Protein AF-A0A0F4TVQ2-F1 (afdb_monomer_lite)

Organism: Pseudomonas fluorescens (NCBI:txid294)

Foldseek 3Di:
DDDDDDDDDDDDDDDDPDPDDDPPLQVDDDDPVSLLVNLQVLLVVLLVLLVVLLVVLLVLLCVVCVVPPPPSVVVSVVSVVVVVVLVVVQQVVLCVQLVVPDCPDSVSSSSSSNSSSVSSNVNSVVSCPRSPRLPPFQDQDVVSSCLVLQADQVNQLNQADPFAWEWEWDDDPPDIDIDIDTHHPVRDDPPPHHHPVVCVVVQWDWDWPDDDDQKTWIWIARPPAQFIKIFIWGDDPHIHTRYIYTRRD

InterPro domains:
  IPR009739 Lysozyme inhibitor LprI-like, N-terminal [PF07007] (30-127)

Radius of gyration: 30.76 Å; chains: 1; bounding box: 128×59×67 Å

pLDDT: mean 86.62, std 14.84, range [38.31, 98.75]

Structure (mmCIF, N/CA/C/O backbone):
data_AF-A0A0F4TVQ2-F1
#
_entry.id   AF-A0A0F4TVQ2-F1
#
loop_
_atom_site.group_PDB
_atom_site.id
_atom_site.type_symbol
_atom_site.label_atom_id
_atom_site.label_alt_id
_atom_site.label_comp_id
_atom_site.label_asym_id
_atom_site.label_entity_id
_atom_site.label_seq_id
_atom_site.pdbx_PDB_ins_code
_atom_site.Cartn_x
_atom_site.Cartn_y
_atom_site.Cartn_z
_atom_site.occupancy
_atom_site.B_iso_or_equiv
_atom_site.auth_seq_id
_atom_site.auth_comp_id
_atom_site.auth_asym_id
_atom_site.auth_atom_id
_atom_site.pdbx_PDB_model_num
ATOM 1 N N . MET A 1 1 ? 88.543 -34.693 -17.658 1.00 40.53 1 MET A N 1
ATOM 2 C CA . MET A 1 1 ? 89.219 -33.392 -17.456 1.00 40.53 1 MET A CA 1
ATOM 3 C C . MET A 1 1 ? 88.362 -32.303 -18.089 1.00 40.53 1 MET A C 1
ATOM 5 O O . MET A 1 1 ? 87.955 -32.504 -19.225 1.00 40.53 1 MET A O 1
ATOM 9 N N . LYS A 1 2 ? 88.155 -31.193 -17.357 1.00 38.31 2 LYS A N 1
ATOM 10 C CA . LYS A 1 2 ? 87.362 -29.973 -17.656 1.00 38.31 2 LYS A CA 1
ATOM 11 C C . LYS A 1 2 ? 85.841 -30.082 -17.408 1.00 38.31 2 LYS A C 1
ATOM 13 O O . LYS A 1 2 ? 85.238 -30.988 -17.956 1.00 38.31 2 LYS A O 1
ATOM 18 N N . ILE A 1 3 ? 85.108 -29.193 -16.728 1.00 44.19 3 ILE A N 1
ATOM 19 C CA . ILE A 1 3 ? 85.238 -28.241 -15.589 1.00 44.19 3 ILE A CA 1
ATOM 20 C C . ILE A 1 3 ? 84.035 -27.273 -15.755 1.00 44.19 3 ILE A C 1
ATOM 22 O O . ILE A 1 3 ? 83.952 -26.693 -16.827 1.00 44.19 3 ILE A O 1
ATOM 26 N N . LEU A 1 4 ? 83.195 -27.111 -14.704 1.00 45.34 4 LEU A N 1
ATOM 27 C CA . LEU A 1 4 ? 82.370 -25.932 -14.278 1.00 45.34 4 LEU A CA 1
ATOM 28 C C . LEU A 1 4 ? 81.403 -25.266 -15.311 1.00 45.34 4 LEU A C 1
ATOM 30 O O . LEU A 1 4 ? 81.670 -25.265 -16.494 1.00 45.34 4 LEU A O 1
ATOM 34 N N . SER A 1 5 ? 80.300 -24.556 -15.021 1.00 45.19 5 SER A N 1
ATOM 35 C CA . SER A 1 5 ? 79.463 -24.212 -13.855 1.00 45.19 5 SER A CA 1
ATOM 36 C C . SER A 1 5 ? 78.358 -23.230 -14.344 1.00 45.19 5 SER A C 1
ATOM 38 O O . SER A 1 5 ? 78.700 -22.282 -15.036 1.00 45.19 5 SER A O 1
ATOM 40 N N . ARG A 1 6 ? 77.096 -23.425 -13.901 1.00 51.88 6 ARG A N 1
ATOM 41 C CA . ARG A 1 6 ? 76.005 -22.454 -13.564 1.00 51.88 6 ARG A CA 1
ATOM 42 C C . ARG A 1 6 ? 75.559 -21.345 -14.544 1.00 51.88 6 ARG A C 1
ATOM 44 O O . ARG A 1 6 ? 76.364 -20.510 -14.908 1.00 51.88 6 ARG A O 1
ATOM 51 N N . PHE A 1 7 ? 74.236 -21.203 -14.734 1.00 52.31 7 PHE A N 1
ATOM 52 C CA . PHE A 1 7 ? 73.457 -19.989 -14.386 1.00 52.31 7 PHE A CA 1
ATOM 53 C C . PHE A 1 7 ? 71.938 -20.283 -14.380 1.00 52.31 7 PHE A C 1
ATOM 55 O O . PHE A 1 7 ? 71.409 -20.910 -15.292 1.00 52.31 7 PHE A O 1
ATOM 62 N N . SER A 1 8 ? 71.261 -19.855 -13.311 1.00 51.47 8 SER A N 1
ATOM 63 C CA . SER A 1 8 ? 69.809 -19.910 -13.082 1.00 51.47 8 SER A CA 1
ATOM 64 C C . SER A 1 8 ? 69.048 -18.848 -13.889 1.00 51.47 8 SER A C 1
ATOM 66 O O . SER A 1 8 ? 69.572 -17.747 -14.009 1.00 51.47 8 SER A O 1
ATOM 68 N N . LEU A 1 9 ? 67.790 -19.107 -14.286 1.00 49.00 9 LEU A N 1
ATOM 69 C CA . LEU A 1 9 ? 66.626 -18.248 -13.965 1.00 49.00 9 LEU A CA 1
ATOM 70 C C . LEU A 1 9 ? 65.283 -18.888 -14.398 1.00 49.00 9 LEU A C 1
ATOM 72 O O . LEU A 1 9 ? 65.119 -19.298 -15.543 1.00 49.00 9 LEU A O 1
ATOM 76 N N . LEU A 1 10 ? 64.326 -18.935 -13.462 1.00 56.09 10 LEU A N 1
ATOM 77 C CA . LEU A 1 10 ? 62.891 -19.183 -13.669 1.00 56.09 10 LEU A CA 1
ATOM 78 C C . LEU A 1 10 ? 62.238 -18.019 -14.442 1.00 56.09 10 LEU A C 1
ATOM 80 O O . LEU A 1 10 ? 62.518 -16.866 -14.119 1.00 56.09 10 LEU A O 1
ATOM 84 N N . LEU A 1 11 ? 61.244 -18.303 -15.296 1.00 51.88 11 LEU A N 1
ATOM 85 C CA . LEU A 1 11 ? 60.113 -17.386 -15.498 1.00 51.88 11 LEU A CA 1
ATOM 86 C C . LEU A 1 11 ? 58.817 -18.154 -15.819 1.00 51.88 11 LEU A C 1
ATOM 88 O O . LEU A 1 11 ? 58.586 -18.611 -16.935 1.00 51.88 11 LEU A O 1
ATOM 92 N N . LEU A 1 12 ? 57.983 -18.296 -14.789 1.00 56.16 12 LEU A N 1
ATOM 93 C CA . LEU A 1 12 ? 56.589 -18.724 -14.848 1.00 56.16 12 LEU A CA 1
ATOM 94 C C . LEU A 1 12 ? 55.753 -17.506 -15.281 1.00 56.16 12 LEU A C 1
ATOM 96 O O . LEU A 1 12 ? 55.539 -16.591 -14.490 1.00 56.16 12 LEU A O 1
ATOM 100 N N . GLY A 1 13 ? 55.334 -17.462 -16.546 1.00 52.56 13 GLY A N 1
ATOM 101 C CA . GLY A 1 13 ? 54.456 -16.414 -17.071 1.00 52.56 13 GLY A CA 1
ATOM 102 C C . GLY A 1 13 ? 53.007 -16.653 -16.651 1.00 52.56 13 GLY A C 1
ATOM 103 O O . GLY A 1 13 ? 52.296 -17.429 -17.283 1.00 52.56 13 GLY A O 1
ATOM 104 N N . LEU A 1 14 ? 52.589 -16.004 -15.564 1.00 54.09 14 LEU A N 1
ATOM 105 C CA . LEU A 1 14 ? 51.218 -15.993 -15.062 1.00 54.09 14 LEU A CA 1
ATOM 106 C C . LEU A 1 14 ? 50.365 -15.059 -15.939 1.00 54.09 14 LEU A C 1
ATOM 108 O O . LEU A 1 14 ? 50.579 -13.848 -15.960 1.00 54.09 14 LEU A O 1
ATOM 112 N N . ILE A 1 15 ? 49.408 -15.624 -16.672 1.00 55.69 15 ILE A N 1
ATOM 113 C CA . ILE A 1 15 ? 48.394 -14.869 -17.415 1.00 55.69 15 ILE A CA 1
ATOM 114 C C . ILE A 1 15 ? 47.401 -14.308 -16.391 1.00 55.69 15 ILE A C 1
ATOM 116 O O . ILE A 1 15 ? 46.599 -15.053 -15.835 1.00 55.69 15 ILE A O 1
ATOM 120 N N . MET A 1 16 ? 47.457 -13.001 -16.139 1.00 48.72 16 MET A N 1
ATOM 121 C CA . MET A 1 16 ? 46.402 -12.267 -15.439 1.00 48.72 16 MET A CA 1
ATOM 122 C C . MET A 1 16 ? 45.561 -11.523 -16.480 1.00 48.72 16 MET A C 1
ATOM 124 O O . MET A 1 16 ? 45.930 -10.438 -16.922 1.00 48.72 16 MET A O 1
ATOM 128 N N . LEU A 1 17 ? 44.432 -12.114 -16.882 1.00 51.78 17 LEU A N 1
ATOM 129 C CA . LEU A 1 17 ? 43.319 -11.347 -17.440 1.00 51.78 17 LEU A CA 1
ATOM 130 C C . LEU A 1 17 ? 42.528 -10.778 -16.260 1.00 51.78 17 LEU A C 1
ATOM 132 O O . LEU A 1 17 ? 41.695 -11.466 -15.674 1.00 51.78 17 LEU A O 1
ATOM 136 N N . SER A 1 18 ? 42.799 -9.525 -15.916 1.00 50.22 18 SER A N 1
ATOM 137 C CA . SER A 1 18 ? 41.970 -8.756 -14.990 1.00 50.22 18 SER A CA 1
ATOM 138 C C . SER A 1 18 ? 41.157 -7.747 -15.792 1.00 50.22 18 SER A C 1
ATOM 140 O O . SER A 1 18 ? 41.625 -6.643 -16.050 1.00 50.22 18 SER A O 1
ATOM 142 N N . SER A 1 19 ? 39.943 -8.116 -16.194 1.00 45.34 19 SER A N 1
ATOM 143 C CA . SER A 1 19 ? 38.910 -7.152 -16.587 1.00 45.34 19 SER A CA 1
ATOM 144 C C . SER A 1 19 ? 37.932 -7.010 -15.425 1.00 45.34 19 SER A C 1
ATOM 146 O O . SER A 1 19 ? 36.917 -7.700 -15.354 1.00 45.34 19 SER A O 1
ATOM 148 N N . ALA A 1 20 ? 38.291 -6.148 -14.480 1.00 53.69 20 ALA A N 1
ATOM 149 C CA . ALA A 1 20 ? 37.348 -5.546 -13.551 1.00 53.69 20 ALA A CA 1
ATOM 150 C C . ALA A 1 20 ? 37.107 -4.098 -14.009 1.00 53.69 20 ALA A C 1
ATOM 152 O O . ALA A 1 20 ? 37.973 -3.539 -14.673 1.00 53.69 20 ALA A O 1
ATOM 153 N N . PHE A 1 21 ? 35.964 -3.530 -13.617 1.00 45.12 21 PHE A N 1
ATOM 154 C CA . PHE A 1 21 ? 35.445 -2.175 -13.889 1.00 45.12 21 PHE A CA 1
ATOM 155 C C . PHE A 1 21 ? 34.522 -2.064 -15.117 1.00 45.12 21 PHE A C 1
ATOM 157 O O . PHE A 1 21 ? 34.965 -1.843 -16.235 1.00 45.12 21 PHE A O 1
ATOM 164 N N . ALA A 1 22 ? 33.211 -2.185 -14.876 1.00 49.81 22 ALA A N 1
ATOM 165 C CA . ALA A 1 22 ? 32.149 -1.800 -15.816 1.00 49.81 22 ALA A CA 1
ATOM 166 C C . ALA A 1 22 ? 30.983 -1.054 -15.122 1.00 49.81 22 ALA A C 1
ATOM 168 O O . ALA A 1 22 ? 29.887 -0.982 -15.663 1.00 49.81 22 ALA A O 1
ATOM 169 N N . GLU A 1 23 ? 31.177 -0.527 -13.904 1.00 47.09 23 GLU A N 1
ATOM 170 C CA . GLU A 1 23 ? 30.101 0.146 -13.146 1.00 47.09 23 GLU A CA 1
ATOM 171 C C . GLU A 1 23 ? 30.256 1.680 -13.077 1.00 47.09 23 GLU A C 1
ATOM 173 O O . GLU A 1 23 ? 29.287 2.375 -12.779 1.00 47.09 23 GLU A O 1
ATOM 178 N N . ASP A 1 24 ? 31.431 2.236 -13.404 1.00 57.41 24 ASP A N 1
ATOM 179 C CA . ASP A 1 24 ? 31.697 3.686 -13.293 1.00 57.41 24 ASP A CA 1
ATOM 180 C C . ASP A 1 24 ? 31.459 4.479 -14.600 1.00 57.41 24 ASP A C 1
ATOM 182 O O . ASP A 1 24 ? 31.260 5.692 -14.559 1.00 57.41 24 ASP A O 1
ATOM 186 N N . ASP A 1 25 ? 31.374 3.804 -15.752 1.00 66.00 25 ASP A N 1
ATOM 187 C CA . ASP A 1 25 ? 31.326 4.429 -17.091 1.00 66.00 25 ASP A CA 1
ATOM 188 C C . ASP A 1 25 ? 29.987 5.104 -17.455 1.00 66.00 25 ASP A C 1
ATOM 190 O O . ASP A 1 25 ? 29.903 5.806 -18.460 1.00 66.00 25 ASP A O 1
ATOM 194 N N . CYS A 1 26 ? 28.932 4.923 -16.653 1.00 81.19 26 CYS A N 1
ATOM 195 C CA . CYS A 1 26 ? 27.605 5.503 -16.910 1.00 81.19 26 CYS A CA 1
ATOM 196 C C . CYS A 1 26 ? 27.282 6.751 -16.080 1.00 81.19 26 CYS A C 1
ATOM 198 O O . CYS A 1 26 ? 26.171 7.276 -16.174 1.00 81.19 26 CYS A O 1
ATOM 200 N N . LYS A 1 27 ? 28.224 7.230 -15.256 1.00 77.94 27 LYS A N 1
ATOM 201 C CA . LYS A 1 27 ? 28.069 8.488 -14.505 1.00 77.94 27 LYS A CA 1
ATOM 202 C C . LYS A 1 27 ? 28.350 9.718 -15.365 1.00 77.94 27 LYS A C 1
ATOM 204 O O . LYS A 1 27 ? 27.707 10.745 -15.172 1.00 77.94 27 LYS A O 1
ATOM 209 N N . GLU A 1 28 ? 29.262 9.595 -16.327 1.00 76.81 28 GLU A N 1
ATOM 210 C CA . GLU A 1 28 ? 29.569 10.629 -17.315 1.00 76.81 28 GLU A CA 1
ATOM 211 C C . GLU A 1 28 ? 29.478 10.047 -18.729 1.00 76.81 28 GLU A C 1
ATOM 213 O O . GLU A 1 28 ? 30.307 9.240 -19.144 1.00 76.81 28 GLU A O 1
ATOM 218 N N . ILE A 1 29 ? 28.463 10.467 -19.487 1.00 75.00 29 ILE A N 1
ATOM 219 C CA . ILE A 1 29 ? 28.294 10.061 -20.886 1.00 75.00 29 ILE A CA 1
ATOM 220 C C . ILE A 1 29 ? 29.093 11.023 -21.767 1.00 75.00 29 ILE A C 1
ATOM 222 O O . ILE A 1 29 ? 28.759 12.202 -21.874 1.00 75.00 29 ILE A O 1
ATOM 226 N N . THR A 1 30 ? 30.134 10.516 -22.425 1.00 75.75 30 THR A N 1
ATOM 227 C CA . THR A 1 30 ? 31.043 11.299 -23.285 1.00 75.75 30 THR A CA 1
ATOM 228 C C . THR A 1 30 ? 31.029 10.853 -24.751 1.00 75.75 30 THR A C 1
ATOM 230 O O . THR A 1 30 ? 31.631 11.503 -25.603 1.00 75.75 30 THR A O 1
ATOM 233 N N . SER A 1 31 ? 30.310 9.775 -25.081 1.00 76.62 31 SER A N 1
ATOM 234 C CA . SER A 1 31 ? 30.171 9.252 -26.447 1.00 76.62 31 SER A CA 1
ATOM 235 C C . SER A 1 31 ? 28.785 8.654 -26.697 1.00 76.62 31 SER A C 1
ATOM 237 O O . SER A 1 31 ? 28.110 8.205 -25.771 1.00 76.62 31 SER A O 1
ATOM 239 N N . SER A 1 32 ? 28.365 8.596 -27.963 1.00 74.25 32 SER A N 1
ATOM 240 C CA . SER A 1 32 ? 27.091 7.974 -28.354 1.00 74.25 32 SER A CA 1
ATOM 241 C C . SER A 1 32 ? 27.046 6.472 -28.056 1.00 74.25 32 SER A C 1
ATOM 243 O O . SER A 1 32 ? 26.005 5.966 -27.660 1.00 74.25 32 SER A O 1
ATOM 245 N N . THR A 1 33 ? 28.173 5.762 -28.154 1.00 74.19 33 THR A N 1
ATOM 246 C CA . THR A 1 33 ? 28.261 4.328 -27.825 1.00 74.19 33 THR A CA 1
ATOM 247 C C . THR A 1 33 ? 28.018 4.036 -26.343 1.00 74.19 33 THR A C 1
ATOM 249 O O . THR A 1 33 ? 27.510 2.970 -26.004 1.00 74.19 33 THR A O 1
ATOM 252 N N . GLN A 1 34 ? 28.343 4.980 -25.452 1.00 82.31 34 GLN A N 1
ATOM 253 C CA . GLN A 1 34 ? 28.026 4.855 -24.026 1.00 82.31 34 GLN A CA 1
ATOM 254 C C . GLN A 1 34 ? 26.521 4.983 -23.760 1.00 82.31 34 GLN A C 1
ATOM 256 O O . GLN A 1 34 ? 26.029 4.352 -22.832 1.00 82.31 34 GLN A O 1
ATOM 261 N N . VAL A 1 35 ? 25.774 5.738 -24.575 1.00 86.25 35 VAL A N 1
ATOM 262 C CA . VAL A 1 35 ? 24.321 5.915 -24.393 1.00 86.25 35 VAL A CA 1
ATOM 263 C C . VAL A 1 35 ? 23.597 4.574 -24.471 1.00 86.25 35 VAL A C 1
ATOM 265 O O . VAL A 1 35 ? 22.847 4.231 -23.557 1.00 86.25 35 VAL A O 1
ATOM 268 N N . ASP A 1 36 ? 23.861 3.799 -25.524 1.00 85.62 36 ASP A N 1
ATOM 269 C CA . ASP A 1 36 ? 23.181 2.522 -25.754 1.00 85.62 36 ASP A CA 1
ATOM 270 C C . ASP A 1 36 ? 23.526 1.504 -24.657 1.00 85.62 36 ASP A C 1
ATOM 272 O O . ASP A 1 36 ? 22.645 0.843 -24.098 1.00 85.62 36 ASP A O 1
ATOM 276 N N . HIS A 1 37 ? 24.807 1.440 -24.283 1.00 89.12 37 HIS A N 1
ATOM 277 C CA . HIS A 1 37 ? 25.283 0.571 -23.211 1.00 89.12 37 HIS A CA 1
ATOM 278 C C . HIS A 1 37 ? 24.658 0.926 -21.854 1.00 89.12 37 HIS A C 1
ATOM 280 O O . HIS A 1 37 ? 24.167 0.052 -21.135 1.00 89.12 37 HIS A O 1
ATOM 286 N N . CYS A 1 38 ? 24.627 2.212 -21.505 1.00 92.62 38 CYS A N 1
ATOM 287 C CA . CYS A 1 38 ? 24.068 2.664 -20.237 1.00 92.62 38 CYS A CA 1
ATOM 288 C C . CYS A 1 38 ? 22.548 2.490 -20.176 1.00 92.62 38 CYS A C 1
ATOM 290 O O . CYS A 1 38 ? 22.029 2.147 -19.113 1.00 92.62 38 CYS A O 1
ATOM 292 N N . ALA A 1 39 ? 21.838 2.646 -21.298 1.00 94.56 39 ALA A N 1
ATOM 293 C CA . ALA A 1 39 ? 20.414 2.334 -21.378 1.00 94.56 39 ALA A CA 1
ATOM 294 C C . ALA A 1 39 ? 20.152 0.840 -21.117 1.00 94.56 39 ALA A C 1
ATOM 296 O O . ALA A 1 39 ? 19.253 0.495 -20.349 1.00 94.56 39 ALA A O 1
ATOM 297 N N . GLU A 1 40 ? 20.967 -0.057 -21.683 1.00 94.81 40 GLU A N 1
ATOM 298 C CA . GLU A 1 40 ? 20.865 -1.500 -21.429 1.00 94.81 40 GLU A CA 1
ATOM 299 C C . GLU A 1 40 ? 21.123 -1.847 -19.951 1.00 94.81 40 GLU A C 1
ATOM 301 O O . GLU A 1 40 ? 20.369 -2.616 -19.344 1.00 94.81 40 GLU A O 1
ATOM 306 N N . LEU A 1 41 ? 22.161 -1.266 -19.339 1.00 95.31 41 LEU A N 1
ATOM 307 C CA . LEU A 1 41 ? 22.459 -1.468 -17.918 1.00 95.31 41 LEU A CA 1
ATOM 308 C C . LEU A 1 41 ? 21.341 -0.938 -17.013 1.00 95.31 41 LEU A C 1
ATOM 310 O O . LEU A 1 41 ? 20.931 -1.627 -16.073 1.00 95.31 41 LEU A O 1
ATOM 314 N N . ALA A 1 42 ? 20.819 0.257 -17.300 1.00 95.38 42 ALA A N 1
ATOM 315 C CA . ALA A 1 42 ? 19.707 0.848 -16.562 1.00 95.38 42 ALA A CA 1
ATOM 316 C C . ALA A 1 42 ? 18.448 -0.024 -16.652 1.00 95.38 42 ALA A C 1
ATOM 318 O O . ALA A 1 42 ? 17.818 -0.296 -15.626 1.00 95.38 42 ALA A O 1
ATOM 319 N N . MET A 1 43 ? 18.146 -0.542 -17.845 1.00 97.69 43 MET A N 1
ATOM 320 C CA . MET A 1 43 ? 17.038 -1.464 -18.075 1.00 97.69 43 MET A CA 1
ATOM 321 C C . MET A 1 43 ? 17.196 -2.742 -17.246 1.00 97.69 43 MET A C 1
ATOM 323 O O . MET A 1 43 ? 16.282 -3.104 -16.504 1.00 97.69 43 MET A O 1
ATOM 327 N N . LYS A 1 44 ? 18.364 -3.399 -17.301 1.00 97.88 44 LYS A N 1
ATOM 328 C CA . LYS A 1 44 ? 18.644 -4.616 -16.513 1.00 97.88 44 LYS A CA 1
ATOM 329 C C . LYS A 1 44 ? 18.519 -4.364 -15.011 1.00 97.88 44 LYS A C 1
ATOM 331 O O . LYS A 1 44 ? 17.944 -5.180 -14.290 1.00 97.88 44 LYS A O 1
ATOM 336 N N . LYS A 1 45 ? 19.036 -3.230 -14.531 1.00 97.06 45 LYS A N 1
ATOM 337 C CA . LYS A 1 45 ? 18.941 -2.832 -13.122 1.00 97.06 45 LYS A CA 1
ATOM 338 C C . LYS A 1 45 ? 17.487 -2.624 -12.696 1.00 97.06 45 LYS A C 1
ATOM 340 O O . LYS A 1 45 ? 17.086 -3.139 -11.654 1.00 97.06 45 LYS A O 1
ATOM 345 N N . ALA A 1 46 ? 16.704 -1.901 -13.494 1.00 96.81 46 ALA A N 1
ATOM 346 C CA . ALA A 1 46 ? 15.298 -1.639 -13.207 1.00 96.81 46 ALA A CA 1
ATOM 347 C C . ALA A 1 46 ? 14.447 -2.920 -13.239 1.00 96.81 46 ALA A C 1
ATOM 349 O O . ALA A 1 46 ? 13.598 -3.100 -12.369 1.00 96.81 46 ALA A O 1
ATOM 350 N N . ASP A 1 47 ? 14.697 -3.831 -14.182 1.00 97.50 47 ASP A N 1
ATOM 351 C CA . ASP A 1 47 ? 13.986 -5.114 -14.273 1.00 97.50 47 ASP A CA 1
ATOM 352 C C . ASP A 1 47 ? 14.328 -6.038 -13.086 1.00 97.50 47 ASP A C 1
ATOM 354 O O . ASP A 1 47 ? 13.442 -6.625 -12.463 1.00 97.50 47 ASP A O 1
ATOM 358 N N . SER A 1 48 ? 15.601 -6.076 -12.675 1.00 98.00 48 SER A N 1
ATOM 359 C CA . SER A 1 48 ? 16.034 -6.782 -11.460 1.00 98.00 48 SER A CA 1
ATOM 360 C C . SER A 1 48 ? 15.379 -6.216 -10.191 1.00 98.00 48 SER A C 1
ATOM 362 O O . SER A 1 48 ? 14.885 -6.964 -9.337 1.00 98.00 48 SER A O 1
ATOM 364 N N . GLN A 1 49 ? 15.307 -4.885 -10.078 1.00 96.38 49 GLN A N 1
ATOM 365 C CA . GLN A 1 49 ? 14.628 -4.219 -8.968 1.00 96.38 49 GLN A CA 1
ATOM 366 C C . GLN A 1 49 ? 13.127 -4.537 -8.954 1.00 96.38 49 GLN A C 1
ATOM 368 O O . GLN A 1 49 ? 12.584 -4.865 -7.898 1.00 96.38 49 GLN A O 1
ATOM 373 N N . LEU A 1 50 ? 12.472 -4.515 -10.115 1.00 98.19 50 LEU A N 1
ATOM 374 C CA . LEU A 1 50 ? 11.072 -4.900 -10.254 1.00 98.19 50 LEU A CA 1
ATOM 375 C C . LEU A 1 50 ? 10.832 -6.343 -9.798 1.00 98.19 50 LEU A C 1
ATOM 377 O O . LEU A 1 50 ? 9.895 -6.599 -9.038 1.00 98.19 50 LEU A O 1
ATOM 381 N N . ASN A 1 51 ? 11.677 -7.284 -10.225 1.00 98.06 51 ASN A N 1
ATOM 382 C CA . ASN A 1 51 ? 11.558 -8.681 -9.815 1.00 98.06 51 ASN A CA 1
ATOM 383 C C . ASN A 1 51 ? 11.744 -8.840 -8.297 1.00 98.06 51 ASN A C 1
ATOM 385 O O . ASN A 1 51 ? 11.005 -9.582 -7.649 1.00 98.06 51 ASN A O 1
ATOM 389 N N . THR A 1 52 ? 12.677 -8.084 -7.714 1.00 97.62 52 THR A N 1
ATOM 390 C CA . THR A 1 52 ? 12.876 -8.031 -6.260 1.00 97.62 52 THR A CA 1
ATOM 391 C C . THR A 1 52 ? 11.606 -7.556 -5.548 1.00 97.62 52 THR A C 1
ATOM 393 O O . THR A 1 52 ? 11.106 -8.262 -4.672 1.00 97.62 52 THR A O 1
ATOM 396 N N . ARG A 1 53 ? 11.012 -6.428 -5.970 1.00 94.94 53 ARG A N 1
ATOM 397 C CA . ARG A 1 53 ? 9.762 -5.905 -5.381 1.00 94.94 53 ARG A CA 1
ATOM 398 C C . ARG A 1 53 ? 8.581 -6.854 -5.534 1.00 94.94 53 ARG A C 1
ATOM 400 O O . ARG A 1 53 ? 7.769 -6.989 -4.620 1.00 94.94 53 ARG A O 1
ATOM 407 N N . TYR A 1 54 ? 8.491 -7.548 -6.666 1.00 98.19 54 TYR A N 1
ATOM 408 C CA . TYR A 1 54 ? 7.486 -8.585 -6.873 1.00 98.19 54 TYR A CA 1
ATOM 409 C C . TYR A 1 54 ? 7.636 -9.728 -5.862 1.00 98.19 54 TYR A C 1
ATOM 411 O O . TYR A 1 54 ? 6.656 -10.105 -5.220 1.00 98.19 54 TYR A O 1
ATOM 419 N N . HIS A 1 55 ? 8.845 -10.256 -5.667 1.00 97.38 55 HIS A N 1
ATOM 420 C CA . HIS A 1 55 ? 9.074 -11.310 -4.678 1.00 97.38 55 HIS A CA 1
ATOM 421 C C . HIS A 1 55 ? 8.798 -10.841 -3.246 1.00 97.38 55 HIS A C 1
ATOM 423 O O . HIS A 1 55 ? 8.165 -11.574 -2.484 1.00 97.38 55 HIS A O 1
ATOM 429 N N . GLU A 1 56 ? 9.196 -9.616 -2.899 1.00 93.50 56 GLU A N 1
ATOM 430 C CA . GLU A 1 56 ? 8.877 -9.010 -1.604 1.00 93.50 56 GLU A CA 1
ATOM 431 C C . GLU A 1 56 ? 7.362 -8.917 -1.387 1.00 93.50 56 GLU A C 1
ATOM 433 O O . GLU A 1 56 ? 6.876 -9.325 -0.334 1.00 93.50 56 GLU A O 1
ATOM 438 N N . LEU A 1 57 ? 6.594 -8.457 -2.381 1.00 93.94 57 LEU A N 1
ATOM 439 C CA . LEU A 1 57 ? 5.131 -8.438 -2.316 1.00 93.94 57 LEU A CA 1
ATOM 440 C C . LEU A 1 57 ? 4.551 -9.837 -2.077 1.00 93.94 57 LEU A C 1
ATOM 442 O O . LEU A 1 57 ? 3.711 -10.012 -1.196 1.00 93.94 57 LEU A O 1
ATOM 446 N N . MET A 1 58 ? 5.005 -10.844 -2.823 1.00 95.69 58 MET A N 1
ATOM 447 C CA . MET A 1 58 ? 4.511 -12.215 -2.659 1.00 95.69 58 MET A CA 1
ATOM 448 C C . MET A 1 58 ? 4.799 -12.758 -1.249 1.00 95.69 58 MET A C 1
ATOM 450 O O . MET A 1 58 ? 3.917 -13.361 -0.638 1.00 95.69 58 MET A O 1
ATOM 454 N N . ALA A 1 59 ? 5.981 -12.475 -0.694 1.00 93.00 59 ALA A N 1
ATOM 455 C CA . ALA A 1 59 ? 6.332 -12.841 0.679 1.00 93.00 59 ALA A CA 1
ATOM 456 C C . ALA A 1 59 ? 5.501 -12.076 1.731 1.00 93.00 59 ALA A C 1
ATOM 458 O O . ALA A 1 59 ? 5.096 -12.650 2.749 1.00 93.00 59 ALA A O 1
ATOM 459 N N . ARG A 1 60 ? 5.199 -10.789 1.489 1.00 89.00 60 ARG A N 1
ATOM 460 C CA . ARG A 1 60 ? 4.301 -9.998 2.350 1.00 89.00 60 ARG A CA 1
ATOM 461 C C . ARG A 1 60 ? 2.899 -10.594 2.383 1.00 89.00 60 ARG A C 1
ATOM 463 O O . ARG A 1 60 ? 2.348 -10.738 3.470 1.00 89.00 60 ARG A O 1
ATOM 470 N N . LEU A 1 61 ? 2.352 -10.987 1.231 1.00 85.31 61 LEU A N 1
ATOM 471 C CA . LEU A 1 61 ? 1.046 -11.648 1.149 1.00 85.31 61 LEU A CA 1
ATOM 472 C C . LEU A 1 61 ? 1.028 -12.959 1.943 1.00 85.31 61 LEU A C 1
ATOM 474 O O . LEU A 1 61 ? 0.119 -13.179 2.741 1.00 85.31 61 LEU A O 1
ATOM 478 N N . GLU A 1 62 ? 2.047 -13.804 1.785 1.00 85.00 62 GLU A N 1
ATOM 479 C CA . GLU A 1 62 ? 2.156 -15.051 2.550 1.00 85.00 62 GLU A CA 1
ATOM 480 C C . GLU A 1 62 ? 2.181 -14.787 4.063 1.00 85.00 62 GLU A C 1
ATOM 482 O O . GLU A 1 62 ? 1.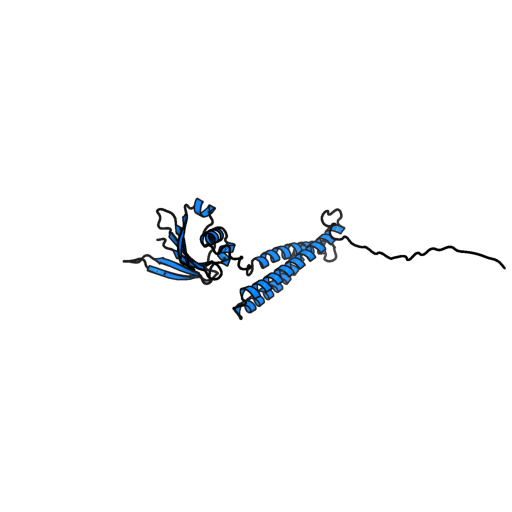461 -15.425 4.832 1.00 85.00 62 GLU A O 1
ATOM 487 N N . THR A 1 63 ? 2.970 -13.802 4.492 1.00 82.19 63 THR A N 1
ATOM 488 C CA . THR A 1 63 ? 3.123 -13.461 5.910 1.00 82.19 63 THR A CA 1
ATOM 489 C C . THR A 1 63 ? 1.842 -12.864 6.496 1.00 82.19 63 THR A C 1
ATOM 491 O O . THR A 1 63 ? 1.390 -13.286 7.562 1.00 82.19 63 THR A O 1
ATOM 494 N N . GLN A 1 64 ? 1.238 -11.893 5.806 1.00 75.75 64 GLN A N 1
ATOM 495 C CA . GLN A 1 64 ? 0.076 -11.141 6.283 1.00 75.75 64 GLN A CA 1
ATOM 496 C C . GLN A 1 64 ? -1.185 -12.006 6.355 1.00 75.75 64 GLN A C 1
ATOM 498 O O . GLN A 1 64 ? -1.966 -11.880 7.297 1.00 75.75 64 GLN A O 1
ATOM 503 N N . TYR A 1 65 ? -1.358 -12.918 5.399 1.00 75.38 65 TYR A N 1
ATOM 504 C CA . TYR A 1 65 ? -2.533 -13.783 5.307 1.00 75.38 65 TYR A CA 1
ATOM 505 C C . TYR A 1 65 ? -2.265 -15.213 5.794 1.00 75.38 65 TYR A C 1
ATOM 507 O O . TYR A 1 65 ? -3.094 -16.089 5.587 1.00 75.38 65 TYR A O 1
ATOM 515 N N . LYS A 1 66 ? -1.161 -15.467 6.515 1.00 76.81 66 LYS A N 1
ATOM 516 C CA . LYS A 1 66 ? -0.768 -16.805 7.007 1.00 76.81 66 LYS A CA 1
ATOM 517 C C . LYS A 1 66 ? -1.874 -17.568 7.755 1.00 76.81 66 LYS A C 1
ATOM 519 O O . LYS A 1 66 ? -1.876 -18.795 7.770 1.00 76.81 66 LYS A O 1
ATOM 524 N N . ARG A 1 67 ? -2.784 -16.853 8.427 1.00 59.62 67 ARG A N 1
ATOM 525 C CA . ARG A 1 67 ? -3.901 -17.442 9.192 1.00 59.62 67 ARG A CA 1
ATOM 526 C C . ARG A 1 67 ? -5.144 -17.718 8.343 1.00 59.62 67 ARG A C 1
ATOM 528 O O . ARG A 1 67 ? -5.985 -18.501 8.771 1.00 59.62 67 ARG A O 1
ATOM 535 N N . ASP A 1 68 ? -5.254 -17.090 7.176 1.00 68.25 68 ASP A N 1
ATOM 536 C CA . ASP A 1 68 ? -6.353 -17.276 6.234 1.00 68.25 68 ASP A CA 1
ATOM 537 C C . ASP A 1 68 ? -5.868 -18.108 5.041 1.00 68.25 68 ASP A C 1
ATOM 539 O O . ASP A 1 68 ? -5.296 -17.606 4.069 1.00 68.25 68 ASP A O 1
ATOM 543 N N . LEU A 1 69 ? -6.093 -19.420 5.149 1.00 77.19 69 LEU A N 1
ATOM 544 C CA . LEU A 1 69 ? -5.592 -20.420 4.206 1.00 77.19 69 LEU A CA 1
ATOM 545 C C . LEU A 1 69 ? -6.217 -20.321 2.805 1.00 77.19 69 LEU A C 1
ATOM 547 O O . LEU A 1 69 ? -5.744 -21.001 1.897 1.00 77.19 69 LEU A O 1
ATOM 551 N N . GLN A 1 70 ? -7.261 -19.507 2.610 1.00 74.12 70 GLN A N 1
ATOM 552 C CA . GLN A 1 70 ? -7.892 -19.312 1.302 1.00 74.12 70 GLN A CA 1
ATOM 553 C C . GLN A 1 70 ? -7.598 -17.927 0.722 1.00 74.12 70 GLN A C 1
ATOM 555 O O . GLN A 1 70 ? -7.235 -17.822 -0.452 1.00 74.12 70 GLN A O 1
ATOM 560 N N . LEU A 1 71 ? -7.708 -16.870 1.530 1.00 74.81 71 LEU A N 1
ATOM 561 C CA . LEU A 1 71 ? -7.592 -15.494 1.050 1.00 74.81 71 LEU A CA 1
ATOM 562 C C . LEU A 1 71 ? -6.177 -15.153 0.569 1.00 74.81 71 LEU A C 1
ATOM 564 O O . LEU A 1 71 ? -6.025 -14.574 -0.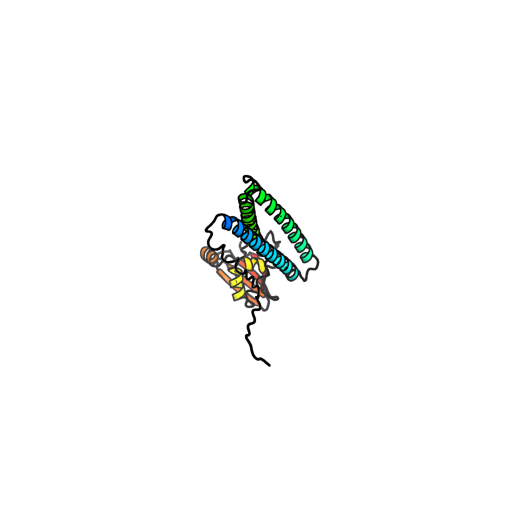507 1.00 74.81 71 LEU A O 1
ATOM 568 N N . GLY A 1 72 ? -5.143 -15.540 1.324 1.00 81.00 72 GLY A N 1
ATOM 569 C CA . GLY A 1 72 ? -3.745 -15.283 0.957 1.00 81.00 72 GLY A CA 1
ATOM 570 C C . GLY A 1 72 ? -3.373 -15.875 -0.409 1.00 81.00 72 GLY A C 1
ATOM 571 O O . GLY A 1 72 ? -2.953 -15.131 -1.300 1.00 81.00 72 GLY A O 1
ATOM 572 N N . PRO A 1 73 ? -3.585 -17.189 -0.625 1.00 89.31 73 PRO A N 1
ATOM 573 C CA . PRO A 1 73 ? -3.365 -17.823 -1.923 1.00 89.31 73 PRO A CA 1
ATOM 574 C C . PRO A 1 73 ? -4.204 -17.220 -3.057 1.00 89.31 73 PRO A C 1
ATOM 576 O O . PRO A 1 73 ? -3.677 -16.990 -4.147 1.00 89.31 73 PRO A O 1
ATOM 579 N N . ALA A 1 74 ? -5.485 -16.918 -2.816 1.00 88.19 74 ALA A N 1
ATOM 580 C CA . ALA A 1 74 ? -6.348 -16.304 -3.826 1.00 88.19 74 ALA A CA 1
ATOM 581 C C . ALA A 1 74 ? -5.833 -14.919 -4.259 1.00 88.19 74 ALA A C 1
ATOM 583 O O . ALA A 1 74 ? -5.809 -14.606 -5.453 1.00 88.19 74 ALA A O 1
ATOM 584 N N . TYR A 1 75 ? -5.358 -14.108 -3.311 1.00 88.94 75 TYR A N 1
ATOM 585 C CA . TYR A 1 75 ? -4.783 -12.799 -3.611 1.00 88.94 75 TYR A CA 1
ATOM 586 C C . TYR A 1 75 ? -3.450 -12.924 -4.368 1.00 88.94 75 TYR A C 1
ATOM 588 O O . TYR A 1 75 ? -3.244 -12.261 -5.387 1.00 88.94 75 TYR A O 1
ATOM 596 N N . ALA A 1 76 ? -2.575 -13.840 -3.950 1.00 95.19 76 ALA A N 1
ATOM 597 C CA . ALA A 1 76 ? -1.316 -14.126 -4.638 1.00 95.19 76 ALA A CA 1
ATOM 598 C C . ALA A 1 76 ? -1.526 -14.517 -6.118 1.00 95.19 76 ALA A C 1
ATOM 600 O O . ALA A 1 76 ? -0.785 -14.060 -6.994 1.00 95.19 76 ALA A O 1
ATOM 601 N N . VAL A 1 77 ? -2.571 -15.300 -6.425 1.00 97.94 77 VAL A N 1
ATOM 602 C CA . VAL A 1 77 ? -2.963 -15.620 -7.812 1.00 97.94 77 VAL A CA 1
ATOM 603 C C . VAL A 1 77 ? -3.302 -14.350 -8.595 1.00 97.94 77 VAL A C 1
ATOM 605 O O . VAL A 1 77 ? -2.782 -14.164 -9.697 1.00 97.94 77 VAL A O 1
ATOM 608 N N . LYS A 1 78 ? -4.101 -13.443 -8.021 1.00 96.50 78 LYS A N 1
ATOM 609 C CA . LYS A 1 78 ? -4.485 -12.180 -8.675 1.00 96.50 78 LYS A CA 1
ATOM 610 C C . LYS A 1 78 ? -3.288 -11.271 -8.943 1.00 96.50 78 LYS A C 1
ATOM 612 O O . LYS A 1 78 ? -3.179 -10.720 -10.036 1.00 96.50 78 LYS A O 1
ATOM 617 N N . VAL A 1 79 ? -2.355 -11.167 -7.995 1.00 97.44 79 VAL A N 1
ATOM 618 C CA . VAL A 1 79 ? -1.112 -10.400 -8.180 1.00 97.44 79 VAL A CA 1
ATOM 619 C C . VAL A 1 79 ? -0.263 -10.987 -9.307 1.00 97.44 79 VAL A C 1
ATOM 621 O O . VAL A 1 79 ? 0.213 -10.246 -10.168 1.00 97.44 79 VAL A O 1
ATOM 624 N N . LYS A 1 80 ? -0.118 -12.314 -9.362 1.00 98.50 80 LYS A N 1
ATOM 625 C CA . LYS A 1 80 ? 0.635 -12.992 -10.427 1.00 98.50 80 LYS A CA 1
ATOM 626 C C . LYS A 1 80 ? 0.004 -12.789 -11.808 1.00 98.50 80 LYS A C 1
ATOM 628 O O . LYS A 1 80 ? 0.721 -12.552 -12.780 1.00 98.50 80 LYS A O 1
ATOM 633 N N . GLU A 1 81 ? -1.321 -12.881 -11.909 1.00 98.56 81 GLU A N 1
ATOM 634 C CA . GLU A 1 81 ? -2.064 -12.606 -13.147 1.00 98.56 81 GLU A CA 1
ATOM 635 C C . GLU A 1 81 ? -1.848 -11.161 -13.616 1.00 98.56 81 GLU A C 1
ATOM 637 O O . GLU A 1 81 ? -1.462 -10.940 -14.767 1.00 98.56 81 GLU A O 1
ATOM 642 N N . ALA A 1 82 ? -2.015 -10.193 -12.711 1.00 98.38 82 ALA A N 1
ATOM 643 C CA . ALA A 1 82 ? -1.819 -8.778 -13.004 1.00 98.38 82 ALA A CA 1
ATOM 644 C C . ALA A 1 82 ? -0.377 -8.471 -13.436 1.00 98.38 82 ALA A C 1
ATOM 646 O O . ALA A 1 82 ? -0.173 -7.747 -14.407 1.00 98.38 82 ALA A O 1
ATOM 647 N N . GLN A 1 83 ? 0.628 -9.057 -12.776 1.00 98.69 83 GLN A N 1
ATOM 648 C CA . GLN A 1 83 ? 2.032 -8.839 -13.131 1.00 98.69 83 GLN A CA 1
ATOM 649 C C . GLN A 1 83 ? 2.363 -9.371 -14.531 1.00 98.69 83 GLN 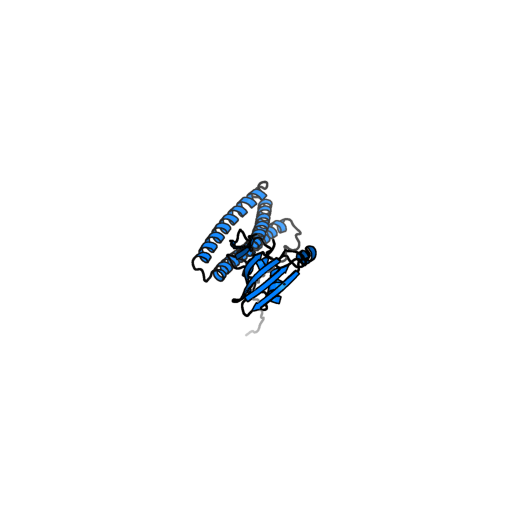A C 1
ATOM 651 O O . GLN A 1 83 ? 3.049 -8.697 -15.296 1.00 98.69 83 GLN A O 1
ATOM 656 N N . ARG A 1 84 ? 1.834 -10.541 -14.913 1.00 98.69 84 ARG A N 1
ATOM 657 C CA . ARG A 1 84 ? 2.007 -11.084 -16.274 1.00 98.69 84 ARG A CA 1
ATOM 658 C C . ARG A 1 84 ? 1.354 -10.197 -17.332 1.00 98.69 84 ARG A C 1
ATOM 660 O O . ARG A 1 84 ? 1.939 -9.980 -18.390 1.00 98.69 84 ARG A O 1
ATOM 667 N N . ALA A 1 85 ? 0.153 -9.692 -17.050 1.00 98.75 85 ALA A N 1
ATOM 668 C CA . ALA A 1 85 ? -0.533 -8.762 -17.943 1.00 98.75 85 ALA A CA 1
ATOM 669 C C . ALA A 1 85 ? 0.242 -7.442 -18.083 1.00 98.75 85 ALA A C 1
ATOM 671 O O . ALA A 1 85 ? 0.385 -6.929 -19.190 1.00 98.75 85 ALA A O 1
ATOM 672 N N . TRP A 1 86 ? 0.798 -6.937 -16.981 1.00 98.75 86 TRP A N 1
ATOM 673 C CA . TRP A 1 86 ? 1.613 -5.729 -16.973 1.00 98.75 86 TRP A CA 1
ATOM 674 C C . TRP A 1 86 ? 2.902 -5.875 -17.796 1.00 98.75 86 TRP A C 1
ATOM 676 O O . TRP A 1 86 ? 3.230 -4.966 -18.550 1.00 98.75 86 TRP A O 1
ATOM 686 N N . VAL A 1 87 ? 3.599 -7.019 -17.734 1.00 98.62 87 VAL A N 1
ATOM 687 C CA . VAL A 1 87 ? 4.791 -7.256 -18.579 1.00 98.62 87 VAL A CA 1
ATOM 688 C C . VAL A 1 87 ? 4.423 -7.169 -20.061 1.00 98.62 87 VAL A C 1
ATOM 690 O O . VAL A 1 87 ? 5.101 -6.491 -20.826 1.00 98.62 87 VAL A O 1
ATOM 693 N N . LYS A 1 88 ? 3.293 -7.771 -20.457 1.00 98.69 88 LYS A N 1
ATOM 694 C CA . LYS A 1 88 ? 2.793 -7.656 -21.833 1.00 98.69 88 LYS A CA 1
ATOM 695 C C . LYS A 1 88 ? 2.496 -6.201 -22.202 1.00 98.69 88 LYS A C 1
ATOM 697 O O . LYS A 1 88 ? 2.893 -5.774 -23.280 1.00 98.69 88 LYS A O 1
ATOM 702 N N . LEU A 1 89 ? 1.825 -5.453 -21.320 1.00 98.62 89 LEU A N 1
ATOM 703 C CA . LEU A 1 89 ? 1.572 -4.024 -21.517 1.00 98.62 89 LEU A CA 1
ATOM 704 C C . LEU A 1 89 ? 2.884 -3.269 -21.746 1.00 98.62 89 LEU A C 1
ATOM 706 O O . LEU A 1 89 ? 2.994 -2.584 -22.756 1.00 98.62 89 LEU A O 1
ATOM 710 N N . ARG A 1 90 ? 3.872 -3.435 -20.859 1.00 98.69 90 ARG A N 1
ATOM 711 C CA . ARG A 1 90 ? 5.192 -2.801 -20.961 1.00 98.69 90 ARG A CA 1
ATOM 712 C C . ARG A 1 90 ? 5.823 -3.051 -22.321 1.00 98.69 90 ARG A C 1
ATOM 714 O O . ARG A 1 90 ? 6.143 -2.097 -23.019 1.00 98.69 90 ARG A O 1
ATOM 721 N N . ASP A 1 91 ? 5.959 -4.315 -22.705 1.00 98.38 91 ASP A N 1
ATOM 722 C CA . ASP A 1 91 ? 6.665 -4.676 -23.933 1.00 98.38 91 ASP A CA 1
ATOM 723 C C . ASP A 1 91 ? 5.938 -4.114 -25.168 1.00 98.38 91 ASP A C 1
ATOM 725 O O . ASP A 1 91 ? 6.566 -3.543 -26.059 1.00 98.38 91 ASP A O 1
ATOM 729 N N . THR A 1 92 ? 4.599 -4.188 -25.196 1.00 98.44 92 THR A N 1
ATOM 730 C CA . THR A 1 92 ? 3.809 -3.604 -26.294 1.00 98.44 92 THR A CA 1
ATOM 731 C C . THR A 1 92 ? 3.855 -2.078 -26.320 1.00 98.44 92 THR A C 1
ATOM 733 O O . THR A 1 92 ? 3.914 -1.494 -27.396 1.00 98.44 92 THR A O 1
ATOM 736 N N . ASN A 1 93 ? 3.868 -1.425 -25.158 1.00 98.62 93 ASN A N 1
ATOM 737 C CA . ASN A 1 93 ? 3.921 0.028 -25.054 1.00 98.62 93 ASN A CA 1
ATOM 738 C C . ASN A 1 93 ? 5.297 0.564 -25.472 1.00 98.62 93 ASN A C 1
ATOM 740 O O . ASN A 1 93 ? 5.377 1.527 -26.226 1.00 98.62 93 ASN A O 1
ATOM 744 N N . CYS A 1 94 ? 6.380 -0.101 -25.068 1.00 98.38 94 CYS A N 1
ATOM 745 C CA . CYS A 1 94 ? 7.728 0.304 -25.460 1.00 98.38 94 CYS A CA 1
ATOM 746 C C . CYS A 1 94 ? 7.999 0.115 -26.957 1.00 98.38 94 CYS A C 1
ATOM 748 O O . CYS A 1 94 ? 8.727 0.912 -27.543 1.00 98.38 94 CYS A O 1
ATOM 750 N N . ALA A 1 95 ? 7.371 -0.874 -27.601 1.00 97.31 95 ALA A N 1
ATOM 751 C CA . ALA A 1 95 ? 7.403 -0.991 -29.058 1.00 97.31 95 ALA A CA 1
ATOM 752 C C . ALA A 1 95 ? 6.673 0.173 -29.757 1.00 97.31 95 ALA A C 1
ATOM 754 O O . ALA A 1 95 ? 7.116 0.627 -30.808 1.00 97.31 95 ALA A O 1
ATOM 755 N N . VAL A 1 96 ? 5.581 0.680 -29.170 1.00 98.12 96 VAL A N 1
ATOM 756 C CA . VAL A 1 96 ? 4.872 1.868 -29.678 1.00 98.12 96 VAL A CA 1
ATOM 757 C C . VAL A 1 96 ? 5.721 3.130 -29.506 1.00 98.12 96 VAL A C 1
ATOM 759 O O . VAL A 1 96 ? 5.833 3.908 -30.447 1.00 98.12 96 VAL A O 1
ATOM 762 N N . GLU A 1 97 ? 6.363 3.319 -28.348 1.00 97.69 97 GLU A N 1
ATOM 763 C CA . GLU A 1 97 ? 7.243 4.477 -28.098 1.00 97.69 97 GLU A CA 1
ATOM 764 C C . GLU A 1 97 ? 8.443 4.531 -29.060 1.00 97.69 97 GLU A C 1
ATOM 766 O O . GLU A 1 97 ? 8.911 5.615 -29.398 1.00 97.69 97 GLU A O 1
ATOM 771 N N . ALA A 1 98 ? 8.914 3.377 -29.538 1.00 97.44 98 ALA A N 1
ATOM 772 C CA . ALA A 1 98 ? 10.022 3.274 -30.485 1.00 97.44 98 ALA A CA 1
ATOM 773 C C . ALA A 1 98 ? 9.581 3.133 -31.959 1.00 97.44 98 ALA A C 1
ATOM 775 O O . ALA A 1 98 ? 10.431 2.914 -32.820 1.00 97.44 98 ALA A O 1
ATOM 776 N N . PHE A 1 99 ? 8.282 3.245 -32.270 1.00 97.06 99 PHE A N 1
ATOM 777 C CA . PHE A 1 99 ? 7.713 2.873 -33.577 1.00 97.06 99 PHE A CA 1
ATOM 778 C C . PHE A 1 99 ? 8.317 3.620 -34.776 1.00 97.06 99 PHE A C 1
ATOM 780 O O . PHE A 1 99 ? 8.445 3.050 -35.857 1.00 97.06 99 PHE A O 1
ATOM 787 N N . GLU A 1 100 ? 8.700 4.885 -34.598 1.00 96.75 100 GLU A N 1
ATOM 788 C CA . GLU A 1 100 ? 9.284 5.707 -35.668 1.00 96.75 100 GLU A CA 1
ATOM 789 C C . GLU A 1 100 ? 10.768 5.396 -35.937 1.00 96.75 100 GLU A C 1
ATOM 791 O O . GLU A 1 100 ? 11.367 5.974 -36.844 1.00 96.75 100 GLU A O 1
ATOM 796 N N . ILE A 1 101 ? 11.374 4.488 -35.166 1.00 96.56 101 ILE A N 1
ATOM 797 C CA . ILE A 1 101 ? 12.777 4.102 -35.290 1.00 96.56 101 ILE A CA 1
ATOM 798 C C . ILE A 1 101 ? 12.861 2.713 -35.923 1.00 96.56 101 ILE A C 1
ATOM 800 O O . ILE A 1 101 ? 12.217 1.763 -35.482 1.00 96.56 101 ILE A O 1
ATOM 804 N N . GLU A 1 102 ? 13.696 2.573 -36.952 1.00 94.75 102 GLU A N 1
ATOM 805 C CA . GLU A 1 102 ? 13.970 1.278 -37.574 1.00 94.75 102 GLU A CA 1
ATOM 806 C C . GLU A 1 102 ? 14.528 0.277 -36.543 1.00 94.75 102 GLU A C 1
ATOM 808 O O . GLU A 1 102 ? 15.515 0.551 -35.858 1.00 94.75 102 GLU A O 1
ATOM 813 N N . ALA A 1 103 ? 13.902 -0.901 -36.446 1.00 92.19 103 ALA A N 1
ATOM 814 C CA . ALA A 1 103 ? 14.174 -1.885 -35.393 1.00 92.19 103 ALA A CA 1
ATOM 815 C C . ALA A 1 103 ? 15.606 -2.456 -35.395 1.00 92.19 103 ALA A C 1
ATOM 817 O O . ALA A 1 103 ? 16.049 -3.012 -34.392 1.00 92.19 103 ALA A O 1
ATOM 818 N N . ASP A 1 104 ? 16.332 -2.335 -36.509 1.00 92.62 104 ASP A N 1
ATOM 819 C CA . ASP A 1 104 ? 17.725 -2.769 -36.652 1.00 92.62 104 ASP A CA 1
ATOM 820 C C . ASP A 1 104 ? 18.740 -1.717 -36.166 1.00 92.62 104 ASP A C 1
ATOM 822 O O . ASP A 1 104 ? 19.944 -1.980 -36.145 1.00 92.62 104 ASP A O 1
ATOM 826 N N . LYS A 1 105 ? 18.283 -0.519 -35.777 1.00 93.00 105 LYS A N 1
ATOM 827 C CA . LYS A 1 105 ? 19.153 0.581 -35.351 1.00 93.00 105 LYS A CA 1
ATOM 828 C C . LYS A 1 105 ? 19.400 0.558 -33.840 1.00 93.00 105 LYS A C 1
ATOM 830 O O . LYS A 1 105 ? 18.462 0.346 -33.072 1.00 93.00 105 LYS A O 1
ATOM 835 N N . PRO A 1 106 ? 20.616 0.904 -33.375 1.00 91.44 106 PRO A N 1
ATOM 836 C CA . PRO A 1 106 ? 20.899 1.038 -31.941 1.00 91.44 106 PRO A CA 1
ATOM 837 C C . PRO A 1 106 ? 19.960 2.018 -31.220 1.00 91.44 106 PRO A C 1
ATOM 839 O O . PRO A 1 106 ? 19.526 1.757 -30.101 1.00 91.44 106 PRO A O 1
ATOM 842 N N . ALA A 1 107 ? 19.537 3.085 -31.909 1.00 92.75 107 ALA A N 1
ATOM 843 C CA . ALA A 1 107 ? 18.564 4.046 -31.392 1.00 92.75 107 ALA A CA 1
ATOM 844 C C . ALA A 1 107 ? 17.221 3.401 -30.991 1.00 92.75 107 ALA A C 1
ATOM 846 O O . ALA A 1 107 ? 16.609 3.842 -30.018 1.00 92.75 107 ALA A O 1
ATOM 847 N N . TYR A 1 108 ? 16.779 2.343 -31.687 1.00 95.94 108 TYR A N 1
ATOM 848 C CA . TYR A 1 108 ? 15.556 1.613 -31.340 1.00 95.94 108 TYR A CA 1
ATOM 849 C C . TYR A 1 108 ? 15.733 0.878 -30.011 1.00 95.94 108 TYR A C 1
ATOM 851 O O . TYR A 1 108 ? 14.911 1.019 -29.107 1.00 95.94 108 TYR A O 1
ATOM 859 N N . ALA A 1 109 ? 16.842 0.146 -29.859 1.00 95.19 109 ALA A N 1
ATOM 860 C CA . ALA A 1 109 ? 17.159 -0.559 -28.619 1.00 95.19 109 ALA A CA 1
ATOM 861 C C . ALA A 1 109 ? 17.252 0.412 -27.432 1.00 95.19 109 ALA A C 1
ATOM 863 O O . ALA A 1 109 ? 16.696 0.142 -26.370 1.00 95.19 109 ALA A O 1
ATOM 864 N N . THR A 1 110 ? 17.873 1.574 -27.626 1.00 95.44 110 THR A N 1
ATOM 865 C CA . THR A 1 110 ? 17.977 2.621 -26.601 1.00 95.44 110 THR A CA 1
ATOM 866 C C . THR A 1 110 ? 16.619 3.194 -26.211 1.00 95.44 110 THR A C 1
ATOM 868 O O . THR A 1 110 ? 16.332 3.318 -25.018 1.00 95.44 110 THR A O 1
ATOM 871 N N . ALA A 1 111 ? 15.746 3.489 -27.180 1.00 96.69 111 ALA A N 1
ATOM 872 C CA . ALA A 1 111 ? 14.386 3.952 -26.904 1.00 96.69 111 ALA A CA 1
ATOM 873 C C . ALA A 1 111 ? 13.579 2.910 -26.106 1.00 96.69 111 ALA A C 1
ATOM 875 O O . ALA A 1 111 ? 12.986 3.238 -25.075 1.00 96.69 111 ALA A O 1
ATOM 876 N N . VAL A 1 112 ? 13.631 1.640 -26.521 1.00 98.25 112 VAL A N 1
ATOM 877 C CA . VAL A 1 112 ? 12.961 0.532 -25.825 1.00 98.25 112 VAL A CA 1
ATOM 878 C C . VAL A 1 112 ? 13.511 0.346 -24.407 1.00 98.25 112 VAL A C 1
ATOM 880 O O . VAL A 1 112 ? 12.733 0.262 -23.456 1.00 98.25 112 VAL A O 1
ATOM 883 N N . ASN A 1 113 ? 14.835 0.338 -24.233 1.00 98.12 113 ASN A N 1
ATOM 884 C CA . ASN A 1 113 ? 15.486 0.161 -22.932 1.00 98.12 113 ASN A CA 1
ATOM 885 C C . ASN A 1 113 ? 15.123 1.282 -21.947 1.00 98.12 113 ASN A C 1
ATOM 887 O O . ASN A 1 113 ? 14.840 1.018 -20.773 1.00 98.12 113 ASN A O 1
ATOM 891 N N . ASN A 1 114 ? 15.068 2.529 -22.417 1.00 97.56 114 ASN A N 1
ATOM 892 C CA . ASN A 1 114 ? 14.651 3.670 -21.602 1.00 97.56 114 ASN A CA 1
ATOM 893 C C . ASN A 1 114 ? 13.175 3.568 -21.188 1.00 97.56 114 ASN A C 1
ATOM 895 O O . ASN A 1 114 ? 12.850 3.784 -20.017 1.00 97.56 114 ASN A O 1
ATOM 899 N N . CYS A 1 115 ? 12.288 3.168 -22.106 1.00 98.69 115 CYS A N 1
ATOM 900 C CA . CYS A 1 115 ? 10.881 2.919 -21.786 1.00 98.69 115 CYS A CA 1
ATOM 901 C C . CYS A 1 115 ? 10.720 1.809 -20.733 1.00 98.69 115 CYS A C 1
ATOM 903 O O . CYS A 1 115 ? 10.055 2.009 -19.712 1.00 98.69 115 CYS A O 1
ATOM 905 N N . ILE A 1 116 ? 11.387 0.663 -20.923 1.00 98.69 116 ILE A N 1
ATOM 906 C CA . ILE A 1 116 ? 11.353 -0.458 -19.971 1.00 98.69 116 ILE A CA 1
ATOM 907 C C . ILE A 1 116 ? 11.882 -0.021 -18.603 1.00 98.69 116 ILE A C 1
ATOM 909 O O . ILE A 1 116 ? 11.304 -0.409 -17.586 1.00 98.69 116 ILE A O 1
ATOM 913 N N . THR A 1 117 ? 12.939 0.797 -18.563 1.00 98.50 117 THR A N 1
ATOM 914 C CA . THR A 1 117 ? 13.500 1.347 -17.319 1.00 98.50 117 THR A CA 1
ATOM 915 C C . THR A 1 117 ? 12.448 2.147 -16.557 1.00 98.50 117 THR A C 1
ATOM 917 O O . THR A 1 117 ? 12.154 1.826 -15.403 1.00 98.50 117 THR A O 1
ATOM 920 N N . ARG A 1 118 ? 11.835 3.143 -17.210 1.00 98.50 118 ARG A N 1
ATOM 921 C CA . ARG A 1 118 ? 10.813 4.007 -16.605 1.00 98.50 118 ARG A CA 1
ATOM 922 C C . ARG A 1 118 ? 9.614 3.199 -16.110 1.00 98.50 118 ARG A C 1
ATOM 924 O O . ARG A 1 118 ? 9.249 3.295 -14.941 1.00 98.50 118 ARG A O 1
ATOM 931 N N . MET A 1 119 ? 9.040 2.353 -16.966 1.00 98.62 119 MET A N 1
ATOM 932 C CA . MET A 1 119 ? 7.865 1.559 -16.602 1.00 98.62 119 MET A CA 1
ATOM 933 C C . MET A 1 119 ? 8.170 0.579 -15.460 1.00 98.62 119 MET A C 1
ATOM 935 O O . MET A 1 119 ? 7.371 0.446 -14.533 1.00 98.62 119 MET A O 1
ATOM 939 N N . SER A 1 120 ? 9.329 -0.089 -15.479 1.00 98.62 120 SER A N 1
ATOM 940 C CA . SER A 1 120 ? 9.730 -1.018 -14.410 1.00 98.62 120 SER A CA 1
ATOM 941 C C . SER A 1 120 ? 9.933 -0.308 -13.069 1.00 98.62 120 SER A C 1
ATOM 943 O O . SER A 1 120 ? 9.550 -0.848 -12.027 1.00 98.62 120 SER A O 1
ATOM 945 N N . GLN A 1 121 ? 10.465 0.918 -13.076 1.00 97.50 121 GLN A N 1
ATOM 946 C CA . GLN A 1 121 ? 10.564 1.753 -11.875 1.00 97.50 121 GLN A CA 1
ATOM 947 C C . GLN A 1 121 ? 9.179 2.145 -11.348 1.00 97.50 121 GLN A C 1
ATOM 949 O O . GLN A 1 121 ? 8.890 1.906 -10.177 1.00 97.50 121 GLN A O 1
ATOM 954 N N . GLU A 1 122 ? 8.296 2.672 -12.201 1.00 96.19 122 GLU A N 1
ATOM 955 C CA . GLU A 1 122 ? 6.921 3.044 -11.829 1.00 96.19 122 GLU A CA 1
ATOM 956 C C . GLU A 1 122 ? 6.158 1.855 -11.226 1.00 96.19 122 GLU A C 1
ATOM 958 O O . GLU A 1 122 ? 5.557 1.964 -10.150 1.00 96.19 122 GLU A O 1
ATOM 963 N N . ARG A 1 123 ? 6.252 0.688 -11.872 1.00 97.75 123 ARG A N 1
ATOM 964 C CA . ARG A 1 123 ? 5.622 -0.544 -11.398 1.00 97.75 123 ARG A CA 1
ATOM 965 C C . ARG A 1 123 ? 6.196 -1.014 -10.072 1.00 97.75 123 ARG A C 1
ATOM 967 O O . ARG A 1 123 ? 5.429 -1.457 -9.226 1.00 97.75 123 ARG A O 1
ATOM 974 N N . SER A 1 124 ? 7.505 -0.891 -9.855 1.00 93.56 124 SER A N 1
ATOM 975 C CA . SER A 1 124 ? 8.126 -1.225 -8.566 1.00 93.56 124 SER A CA 1
ATOM 976 C C . SER A 1 124 ? 7.482 -0.436 -7.421 1.00 93.56 124 SER A C 1
ATOM 978 O O . SER A 1 124 ? 7.109 -1.021 -6.407 1.00 93.56 124 SER A O 1
ATOM 980 N N . VAL A 1 125 ? 7.252 0.870 -7.614 1.00 87.31 125 VAL A N 1
ATOM 981 C CA . VAL A 1 125 ? 6.583 1.714 -6.610 1.00 87.31 125 VAL A CA 1
ATOM 982 C C . VAL A 1 125 ? 5.107 1.329 -6.435 1.00 87.31 125 VAL A C 1
ATOM 984 O O . VAL A 1 125 ? 4.565 1.412 -5.336 1.00 87.31 125 VAL A O 1
ATOM 987 N N . GLU A 1 126 ? 4.419 0.909 -7.497 1.00 84.06 126 GLU A N 1
ATOM 988 C CA . GLU A 1 126 ? 3.056 0.377 -7.386 1.00 84.06 126 GLU A CA 1
ATOM 989 C C . GLU A 1 126 ? 3.013 -0.916 -6.556 1.00 84.06 126 GLU A C 1
ATOM 991 O O . GLU A 1 126 ? 2.213 -1.009 -5.626 1.00 84.06 126 GLU A O 1
ATOM 996 N N . LEU A 1 127 ? 3.905 -1.877 -6.830 1.00 90.50 127 LEU A N 1
ATOM 997 C CA . LEU A 1 127 ? 3.996 -3.142 -6.090 1.00 90.50 127 LEU A CA 1
ATOM 998 C C . LEU A 1 127 ? 4.300 -2.923 -4.601 1.00 90.50 127 LEU A C 1
ATOM 1000 O O . LEU A 1 127 ? 3.758 -3.640 -3.760 1.00 90.50 127 LEU A O 1
ATOM 1004 N N . ASP A 1 128 ? 5.101 -1.911 -4.260 1.00 81.75 128 ASP A N 1
ATOM 1005 C CA . ASP A 1 128 ? 5.394 -1.531 -2.870 1.00 81.75 128 ASP A CA 1
ATOM 1006 C C . ASP A 1 128 ? 4.148 -1.039 -2.108 1.00 81.75 128 ASP A C 1
ATOM 1008 O O . ASP A 1 128 ? 4.073 -1.168 -0.885 1.00 81.75 128 ASP A O 1
ATOM 1012 N N . ARG A 1 129 ? 3.129 -0.533 -2.816 1.00 80.00 129 ARG A N 1
ATOM 1013 C CA . ARG A 1 129 ? 1.858 -0.075 -2.225 1.00 80.00 129 ARG A CA 1
ATOM 1014 C C . ARG A 1 129 ? 0.803 -1.174 -2.109 1.00 80.00 129 ARG A C 1
ATOM 1016 O O . ARG A 1 129 ? -0.195 -0.970 -1.419 1.00 80.00 129 ARG A O 1
ATOM 1023 N N . ILE A 1 130 ? 0.987 -2.313 -2.775 1.00 81.88 130 ILE A N 1
ATOM 1024 C CA . ILE A 1 130 ? 0.081 -3.462 -2.666 1.00 81.88 130 ILE A CA 1
ATOM 1025 C C . ILE A 1 130 ? 0.427 -4.225 -1.395 1.00 81.88 130 ILE A C 1
ATOM 1027 O O . ILE A 1 130 ? 1.600 -4.521 -1.156 1.00 81.88 130 ILE A O 1
ATOM 1031 N N . ALA A 1 131 ? -0.597 -4.550 -0.597 1.00 71.69 131 ALA A N 1
ATOM 1032 C CA . ALA A 1 131 ? -0.439 -5.223 0.694 1.00 71.69 131 ALA A CA 1
ATOM 1033 C C . ALA A 1 131 ? 0.776 -4.657 1.453 1.00 71.69 131 ALA A C 1
ATOM 1035 O O . ALA A 1 131 ? 1.762 -5.377 1.672 1.00 71.69 131 ALA A O 1
ATOM 1036 N N . PRO A 1 132 ? 0.775 -3.332 1.723 1.00 66.19 132 PRO A N 1
ATOM 1037 C CA . PRO A 1 132 ? 1.894 -2.710 2.403 1.00 66.19 132 PRO A CA 1
ATOM 1038 C C . PRO A 1 132 ? 2.064 -3.479 3.705 1.00 66.19 132 PRO A C 1
ATOM 1040 O O . PRO A 1 132 ? 1.068 -3.754 4.384 1.00 66.19 132 PRO A O 1
ATOM 1043 N N . SER A 1 133 ? 3.300 -3.898 4.006 1.00 58.31 133 SER A N 1
ATOM 1044 C CA . SER A 1 133 ? 3.583 -4.577 5.270 1.00 58.31 133 SER A CA 1
ATOM 1045 C C . SER A 1 133 ? 2.929 -3.737 6.346 1.00 58.31 133 SER A C 1
ATOM 1047 O O . SER A 1 133 ? 3.202 -2.532 6.369 1.00 58.31 133 SER A O 1
ATOM 1049 N N . ALA A 1 134 ? 2.046 -4.338 7.152 1.00 56.19 134 ALA A N 1
ATOM 1050 C CA . ALA A 1 134 ? 1.460 -3.655 8.293 1.00 56.19 134 ALA A CA 1
ATOM 1051 C C . ALA A 1 134 ? 2.608 -2.902 8.953 1.00 56.19 134 ALA A C 1
ATOM 1053 O O . ALA A 1 134 ? 3.601 -3.528 9.338 1.00 56.19 134 ALA A O 1
ATOM 1054 N N . THR A 1 135 ? 2.555 -1.569 8.905 1.00 61.34 135 THR A N 1
ATOM 1055 C CA . THR A 1 135 ? 3.603 -0.728 9.470 1.00 61.34 135 THR A CA 1
ATOM 1056 C C . THR A 1 135 ? 3.896 -1.302 10.851 1.00 61.34 135 THR A C 1
ATOM 1058 O O . THR A 1 135 ? 2.956 -1.698 11.541 1.00 61.34 135 THR A O 1
ATOM 1061 N N . ALA A 1 136 ? 5.165 -1.468 11.235 1.00 77.12 136 ALA A N 1
ATOM 1062 C CA . ALA A 1 136 ? 5.461 -1.923 12.592 1.00 77.12 136 ALA A CA 1
ATOM 1063 C C . ALA A 1 136 ? 4.651 -1.065 13.576 1.00 77.12 136 ALA A C 1
ATOM 1065 O O . ALA A 1 136 ? 4.468 0.127 13.318 1.00 77.12 136 ALA A O 1
ATOM 1066 N N . CYS A 1 137 ? 4.109 -1.684 14.630 1.00 83.75 137 CYS A N 1
ATOM 1067 C CA . CYS A 1 137 ? 3.223 -1.000 15.571 1.00 83.75 137 CYS A CA 1
ATOM 1068 C C . CYS A 1 137 ? 3.829 0.357 15.971 1.00 83.75 137 CYS A C 1
ATOM 1070 O O . CYS A 1 137 ? 4.903 0.342 16.573 1.00 83.75 137 CYS A O 1
ATOM 1072 N N . PRO A 1 138 ? 3.199 1.500 15.624 1.00 89.12 138 PRO A N 1
ATOM 1073 C CA . PRO A 1 138 ? 3.809 2.808 15.836 1.00 89.12 138 PRO A CA 1
ATOM 1074 C C . PRO A 1 138 ? 4.158 3.047 17.301 1.00 89.12 138 PRO A C 1
ATOM 1076 O O . PRO A 1 138 ? 5.225 3.566 17.608 1.00 89.12 138 PRO A O 1
ATOM 1079 N N . SER A 1 139 ? 3.271 2.616 18.200 1.00 91.31 139 SER A N 1
ATOM 1080 C CA . SER A 1 139 ? 3.533 2.515 19.629 1.00 91.31 139 SER A CA 1
ATOM 1081 C C . SER A 1 139 ? 2.518 1.585 20.294 1.00 91.31 139 SER A C 1
ATOM 1083 O O . SER A 1 139 ? 1.392 1.416 19.815 1.00 91.31 139 SER A O 1
ATOM 1085 N N . ILE A 1 140 ? 2.921 0.981 21.412 1.00 90.00 140 ILE A N 1
ATOM 1086 C CA . ILE A 1 140 ? 2.008 0.289 22.334 1.00 90.00 140 ILE A CA 1
ATOM 1087 C C . ILE A 1 140 ? 1.322 1.264 23.294 1.00 90.00 140 ILE A C 1
ATOM 1089 O O . ILE A 1 140 ? 0.244 0.951 23.806 1.00 90.00 140 ILE A O 1
ATOM 1093 N N . ASP A 1 141 ? 1.924 2.431 23.524 1.00 95.06 141 ASP A N 1
ATOM 1094 C CA . ASP A 1 141 ? 1.282 3.532 24.224 1.00 95.06 141 ASP A CA 1
ATOM 1095 C C . ASP A 1 141 ? 0.236 4.165 23.302 1.00 95.06 141 ASP A C 1
ATOM 1097 O O . ASP A 1 141 ? 0.484 4.380 22.113 1.00 95.06 141 ASP A O 1
ATOM 1101 N N . PHE A 1 142 ? -0.966 4.403 23.826 1.00 97.12 142 PHE A N 1
ATOM 1102 C CA . PHE A 1 142 ? -2.067 4.872 22.994 1.00 97.12 142 PHE A CA 1
ATOM 1103 C C . PHE A 1 142 ? -1.880 6.317 22.535 1.00 97.12 142 PHE A C 1
ATOM 1105 O O . PHE A 1 142 ? -2.248 6.625 21.405 1.00 97.12 142 PHE A O 1
ATOM 1112 N N . ALA A 1 143 ? -1.314 7.197 23.364 1.00 96.56 143 ALA A N 1
ATOM 1113 C CA . ALA A 1 143 ? -1.139 8.599 23.000 1.00 96.56 143 ALA A CA 1
ATOM 1114 C C . ALA A 1 143 ? -0.106 8.737 21.872 1.00 96.56 143 ALA A C 1
ATOM 1116 O O . ALA A 1 143 ? -0.373 9.402 20.869 1.00 96.56 143 ALA A O 1
ATOM 1117 N N . ASP A 1 144 ? 1.017 8.023 21.979 1.00 96.38 144 ASP A N 1
ATOM 1118 C CA . ASP A 1 144 ? 2.042 7.975 20.928 1.00 96.38 144 ASP A CA 1
ATOM 1119 C C . ASP A 1 144 ? 1.523 7.313 19.643 1.00 96.38 144 ASP A C 1
ATOM 1121 O O . ASP A 1 144 ? 1.805 7.757 18.520 1.00 96.38 144 ASP A O 1
ATOM 1125 N N . PHE A 1 145 ? 0.730 6.247 19.796 1.00 96.88 145 PHE A N 1
ATOM 1126 C CA . PHE A 1 145 ? 0.074 5.597 18.670 1.00 96.88 145 PHE A CA 1
ATOM 1127 C C . PHE A 1 145 ? -0.901 6.551 17.979 1.00 96.88 145 PHE A C 1
ATOM 1129 O O . PHE A 1 145 ? -0.853 6.672 16.758 1.00 96.88 145 PHE A O 1
ATOM 1136 N N . LEU A 1 146 ? -1.759 7.245 18.733 1.00 98.06 146 LEU A N 1
ATOM 1137 C CA . LEU A 1 146 ? -2.753 8.179 18.205 1.00 98.06 146 LEU A CA 1
ATOM 1138 C C . LEU A 1 146 ? -2.085 9.366 17.507 1.00 98.06 146 LEU A C 1
ATOM 1140 O O . LEU A 1 146 ? -2.549 9.788 16.447 1.00 98.06 146 LEU A O 1
ATOM 1144 N N . ALA A 1 147 ? -0.972 9.868 18.047 1.00 96.81 147 ALA A N 1
ATOM 1145 C CA . ALA A 1 147 ? -0.158 10.875 17.377 1.00 96.81 147 ALA A CA 1
ATOM 1146 C C . ALA A 1 147 ? 0.324 10.356 16.014 1.00 96.81 147 ALA A C 1
ATOM 1148 O O . ALA A 1 147 ? 0.092 10.991 14.994 1.00 96.81 147 ALA A O 1
ATOM 1149 N N . SER A 1 148 ? 0.888 9.150 15.950 1.00 94.75 148 SER A N 1
ATOM 1150 C CA . SER A 1 148 ? 1.317 8.571 14.670 1.00 94.75 148 SER A CA 1
ATOM 1151 C C . SER A 1 148 ? 0.149 8.301 13.713 1.00 94.75 148 SER A C 1
ATOM 1153 O O . SER A 1 148 ? 0.247 8.582 12.523 1.00 94.75 148 SER A O 1
ATOM 1155 N N . PHE A 1 149 ? -0.960 7.761 14.219 1.00 96.44 149 PHE A N 1
ATOM 1156 C CA . PHE A 1 149 ? -2.151 7.414 13.446 1.00 96.44 149 PHE A CA 1
ATOM 1157 C C . PHE A 1 149 ? -2.820 8.658 12.851 1.00 96.44 149 PHE A C 1
ATOM 1159 O O . PHE A 1 149 ? -3.183 8.664 11.679 1.00 96.44 149 PHE A O 1
ATOM 1166 N N . SER A 1 150 ? -2.958 9.733 13.624 1.00 97.25 150 SER A N 1
ATOM 1167 C CA . SER A 1 150 ? -3.627 10.959 13.171 1.00 97.25 150 SER A CA 1
ATOM 1168 C C . SER A 1 150 ? -2.812 11.767 12.157 1.00 97.25 150 SER A C 1
ATOM 1170 O O . SER A 1 150 ? -3.403 12.424 11.308 1.00 97.25 150 SER A O 1
ATOM 1172 N N . GLU A 1 151 ? -1.480 11.678 12.179 1.00 95.88 151 GLU A N 1
ATOM 1173 C CA . GLU A 1 151 ? -0.613 12.435 11.261 1.00 95.88 151 GLU A CA 1
ATOM 1174 C C . GLU A 1 151 ? -0.277 11.681 9.960 1.00 95.88 151 GLU A C 1
ATOM 1176 O O . GLU A 1 151 ? 0.264 12.266 9.023 1.00 95.88 151 GLU A O 1
ATOM 1181 N N . ARG A 1 152 ? -0.563 10.373 9.874 1.00 90.56 152 ARG A N 1
ATOM 1182 C CA . ARG A 1 152 ? -0.115 9.526 8.758 1.00 90.56 152 ARG A CA 1
ATOM 1183 C C . ARG A 1 152 ? -1.222 8.677 8.148 1.00 90.56 152 ARG A C 1
ATOM 1185 O O . ARG A 1 152 ? -1.670 7.686 8.719 1.00 90.56 152 ARG A O 1
ATOM 1192 N N . VAL A 1 153 ? -1.591 9.001 6.909 1.00 85.81 153 VAL A N 1
ATOM 1193 C CA . VAL A 1 153 ? -2.636 8.283 6.161 1.00 85.81 153 VAL A CA 1
ATOM 1194 C C . VAL A 1 153 ? -2.307 6.806 5.913 1.00 85.81 153 VAL A C 1
ATOM 1196 O O . VAL A 1 153 ? -3.207 5.969 5.867 1.00 85.81 153 VAL A O 1
ATOM 1199 N N . ASP A 1 154 ? -1.031 6.457 5.754 1.00 79.56 154 ASP A N 1
ATOM 1200 C CA . ASP A 1 154 ? -0.596 5.072 5.578 1.00 79.56 154 ASP A CA 1
ATOM 1201 C C . ASP A 1 154 ? -0.754 4.257 6.871 1.00 79.56 154 ASP A C 1
ATOM 1203 O O . ASP A 1 154 ? -1.220 3.119 6.816 1.00 79.56 154 ASP A O 1
ATOM 1207 N N . VAL A 1 155 ? -0.497 4.873 8.031 1.00 89.94 155 VAL A N 1
ATOM 1208 C CA . VAL A 1 155 ? -0.781 4.287 9.351 1.00 89.94 155 VAL A CA 1
ATOM 1209 C C . VAL A 1 155 ? -2.289 4.104 9.541 1.00 89.94 155 VAL A C 1
ATOM 1211 O O . VAL A 1 155 ? -2.717 3.024 9.944 1.00 89.94 155 VAL A O 1
ATOM 1214 N N . GLN A 1 156 ? -3.122 5.083 9.166 1.00 92.00 156 GLN A N 1
ATOM 1215 C CA . GLN A 1 156 ? -4.582 4.912 9.228 1.00 92.00 156 GLN A CA 1
ATOM 1216 C C . GLN A 1 156 ? -5.052 3.738 8.369 1.00 92.00 156 GLN A C 1
ATOM 1218 O O . GLN A 1 156 ? -5.811 2.891 8.830 1.00 92.00 156 GLN A O 1
ATOM 1223 N N . LYS A 1 157 ? -4.556 3.627 7.133 1.00 86.19 157 LYS A N 1
ATOM 1224 C CA . LYS A 1 157 ? -4.913 2.522 6.230 1.00 86.19 157 LYS A CA 1
ATOM 1225 C C . LYS A 1 157 ? -4.505 1.150 6.768 1.00 86.19 157 LYS A C 1
ATOM 1227 O O . LYS A 1 157 ? -5.214 0.178 6.497 1.00 86.19 157 LYS A O 1
ATOM 1232 N N . ALA A 1 158 ? -3.385 1.077 7.490 1.00 84.25 158 ALA A N 1
ATOM 1233 C CA . ALA A 1 158 ? -2.836 -0.157 8.046 1.00 84.25 158 ALA A CA 1
ATOM 1234 C C . ALA A 1 158 ? -3.498 -0.585 9.367 1.00 84.25 158 ALA A C 1
ATOM 1236 O O . ALA A 1 158 ? -3.627 -1.782 9.617 1.00 84.25 158 ALA A O 1
ATOM 1237 N N . PHE A 1 159 ? -3.929 0.368 10.199 1.00 90.69 159 PHE A N 1
ATOM 1238 C CA . PHE A 1 159 ? -4.448 0.107 11.547 1.00 90.69 159 PHE A CA 1
ATOM 1239 C C . PHE A 1 159 ? -5.949 0.367 11.702 1.00 90.69 159 PHE A C 1
ATOM 1241 O O . PHE A 1 159 ? -6.436 0.554 12.812 1.00 90.69 159 PHE A O 1
ATOM 1248 N N . VAL A 1 160 ? -6.703 0.348 10.606 1.00 91.25 160 VAL A N 1
ATOM 1249 C CA . VAL A 1 160 ? -8.170 0.284 10.631 1.00 91.25 160 VAL A CA 1
ATOM 1250 C C . VAL A 1 160 ? -8.607 -1.167 10.481 1.00 91.25 160 VAL A C 1
ATOM 1252 O O . VAL A 1 160 ? -8.237 -1.841 9.518 1.00 91.25 160 VAL A O 1
ATOM 1255 N N . GLN A 1 161 ? -9.394 -1.654 11.438 1.00 85.94 161 GLN A N 1
ATOM 1256 C CA . GLN A 1 161 ? -9.997 -2.977 11.376 1.00 85.94 161 GLN A CA 1
ATOM 1257 C C . GLN A 1 161 ? -11.010 -3.026 10.230 1.00 85.94 161 GLN A C 1
ATOM 1259 O O . GLN A 1 161 ? -11.846 -2.137 10.085 1.00 85.94 161 GLN A O 1
ATOM 1264 N N . ARG A 1 162 ? -10.936 -4.091 9.429 1.00 80.31 162 ARG A N 1
ATOM 1265 C CA . ARG A 1 162 ? -11.841 -4.337 8.304 1.00 80.31 162 ARG A CA 1
ATOM 1266 C C . ARG A 1 162 ? -12.784 -5.497 8.656 1.00 80.31 162 ARG A C 1
ATOM 1268 O O . ARG A 1 162 ? -12.283 -6.553 9.054 1.00 80.31 162 ARG A O 1
ATOM 1275 N N . PRO A 1 163 ? -14.113 -5.329 8.531 1.00 83.31 163 PRO A N 1
ATOM 1276 C CA . PRO A 1 163 ? -14.807 -4.088 8.174 1.00 83.31 163 PRO A CA 1
ATOM 1277 C C . PRO A 1 163 ? -14.884 -3.097 9.353 1.00 83.31 163 PRO A C 1
ATOM 1279 O O . PRO A 1 163 ? -14.902 -3.509 10.518 1.00 83.31 163 PRO A O 1
ATOM 1282 N N . LEU A 1 164 ? -14.953 -1.799 9.047 1.00 91.31 164 LEU A N 1
ATOM 1283 C CA . LEU A 1 164 ? -15.038 -0.733 10.052 1.00 91.31 164 LEU A CA 1
ATOM 1284 C C . LEU A 1 164 ? -16.496 -0.531 10.478 1.00 91.31 164 LEU A C 1
ATOM 1286 O O . LEU A 1 164 ? -17.381 -0.481 9.631 1.00 91.31 164 LEU A O 1
ATOM 1290 N N . GLN A 1 165 ? -16.763 -0.389 11.775 1.00 94.44 165 GLN A N 1
ATOM 1291 C CA . GLN A 1 165 ? -18.099 -0.013 12.247 1.00 94.44 165 GLN A CA 1
ATOM 1292 C C . GLN A 1 165 ? -18.246 1.514 12.221 1.00 94.44 165 GLN A C 1
ATOM 1294 O O . GLN A 1 165 ? -17.413 2.220 12.783 1.00 94.44 165 GLN A O 1
ATOM 1299 N N . LEU A 1 166 ? -19.289 2.020 11.570 1.00 94.06 166 LEU A N 1
ATOM 1300 C CA . LEU A 1 166 ? -19.681 3.425 11.589 1.00 94.06 166 LEU A CA 1
ATOM 1301 C C . LEU A 1 166 ? -21.013 3.545 12.325 1.00 94.06 166 LEU A C 1
ATOM 1303 O O . LEU A 1 166 ? -22.001 2.941 11.917 1.00 94.06 166 LEU A O 1
ATOM 1307 N N . VAL A 1 167 ? -21.043 4.339 13.385 1.00 93.25 167 VAL A N 1
ATOM 1308 C CA . VAL A 1 167 ? -22.265 4.684 14.108 1.00 93.25 167 VAL A CA 1
ATOM 1309 C C . VAL A 1 167 ? -22.585 6.140 13.813 1.00 93.25 167 VAL A C 1
ATOM 1311 O O . VAL A 1 167 ? -21.742 6.991 14.057 1.00 93.25 167 VAL A O 1
ATOM 1314 N N . THR A 1 168 ? -23.767 6.436 13.285 1.00 90.19 168 THR A N 1
ATOM 1315 C CA . THR A 1 168 ? -24.208 7.814 13.018 1.00 90.19 168 THR A CA 1
ATOM 1316 C C . THR A 1 168 ? -25.433 8.140 13.850 1.00 90.19 168 THR A C 1
ATOM 1318 O O . THR A 1 168 ? -26.345 7.312 13.948 1.00 90.19 168 THR A O 1
ATOM 1321 N N . THR A 1 169 ? -25.474 9.347 14.398 1.00 86.50 169 THR A N 1
ATOM 1322 C CA . THR A 1 169 ? -26.640 9.852 15.123 1.00 86.50 169 THR A CA 1
ATOM 1323 C C . THR A 1 169 ? -27.690 10.350 14.131 1.00 86.50 169 THR A C 1
ATOM 1325 O O . THR A 1 169 ? -27.374 11.071 13.189 1.00 86.50 169 THR A O 1
ATOM 1328 N N . ALA A 1 170 ? -28.939 9.926 14.303 1.00 82.56 170 ALA A N 1
ATOM 1329 C CA . ALA A 1 170 ? -30.078 10.386 13.520 1.00 82.56 170 ALA A CA 1
ATOM 1330 C C . ALA A 1 170 ? -31.079 11.104 14.429 1.00 82.56 170 ALA A C 1
ATOM 1332 O O . ALA A 1 170 ? -31.309 10.690 15.567 1.00 82.56 170 ALA A O 1
ATOM 1333 N N . ALA A 1 171 ? -31.690 12.173 13.915 1.00 78.56 171 ALA A N 1
ATOM 1334 C CA . ALA A 1 171 ? -32.733 12.893 14.631 1.00 78.56 171 ALA A CA 1
ATOM 1335 C C . ALA A 1 171 ? -33.933 11.966 14.896 1.00 78.56 171 ALA A C 1
ATOM 1337 O O . ALA A 1 171 ? -34.523 11.426 13.960 1.00 78.56 171 ALA A O 1
ATOM 1338 N N . GLY A 1 172 ? -34.281 11.800 16.172 1.00 73.94 172 GLY A N 1
ATOM 1339 C CA . GLY A 1 172 ? -35.427 11.027 16.645 1.00 73.94 172 GLY A CA 1
ATOM 1340 C C . GLY A 1 172 ? -36.197 11.814 17.707 1.00 73.94 172 GLY A C 1
ATOM 1341 O O . GLY A 1 172 ? -35.612 12.628 18.421 1.00 73.94 172 GLY A O 1
ATOM 1342 N N . ASP A 1 173 ? -37.511 11.600 17.781 1.00 72.81 173 ASP A N 1
ATOM 1343 C CA . ASP A 1 173 ? -38.402 12.173 18.799 1.00 72.81 173 ASP A CA 1
ATOM 1344 C C . ASP A 1 173 ? -38.980 11.007 19.625 1.00 72.81 173 ASP A C 1
ATOM 1346 O O . ASP A 1 173 ? -39.624 10.127 19.039 1.00 72.81 173 ASP A O 1
ATOM 1350 N N . PRO A 1 174 ? -38.736 10.926 20.951 1.00 75.50 174 PRO A N 1
ATOM 1351 C CA . PRO A 1 174 ? -38.180 11.972 21.822 1.00 75.50 174 PRO A CA 1
ATOM 1352 C C . PRO A 1 174 ? -36.650 11.986 21.983 1.00 75.50 174 PRO A C 1
ATOM 1354 O O . PRO A 1 174 ? -36.128 12.942 22.554 1.00 75.50 174 PRO A O 1
ATOM 1357 N N . GLU A 1 175 ? -35.923 10.961 21.524 1.00 76.81 175 GLU A N 1
ATOM 1358 C CA . GLU A 1 175 ? -34.467 10.834 21.712 1.00 76.81 175 GLU A CA 1
ATOM 1359 C C . GLU A 1 175 ? -33.760 10.446 20.394 1.00 76.81 175 GLU A C 1
ATOM 1361 O O . GLU A 1 175 ? -34.341 9.693 19.605 1.00 76.81 175 GLU A O 1
ATOM 1366 N N . PRO A 1 176 ? -32.527 10.932 20.129 1.00 79.25 176 PRO A N 1
ATOM 1367 C CA . PRO A 1 176 ? -31.770 10.573 18.932 1.00 79.25 176 PRO A CA 1
ATOM 1368 C C . PRO A 1 176 ? -31.500 9.070 18.821 1.00 79.25 176 PRO A C 1
ATOM 1370 O O . PRO A 1 176 ? -31.128 8.408 19.792 1.00 79.25 176 PRO A O 1
ATOM 1373 N N . GLU A 1 177 ? -31.613 8.536 17.607 1.00 85.06 177 GLU A N 1
ATOM 1374 C CA . GLU A 1 177 ? -31.341 7.128 17.329 1.00 85.06 177 GLU A CA 1
ATOM 1375 C C . GLU A 1 177 ? -29.901 6.932 16.833 1.00 85.06 177 GLU A C 1
ATOM 1377 O O . GLU A 1 177 ? -29.378 7.718 16.042 1.00 85.06 177 GLU A O 1
ATOM 1382 N N . MET A 1 178 ? -29.250 5.851 17.273 1.00 85.69 178 MET A N 1
ATOM 1383 C CA . MET A 1 178 ? -27.916 5.470 16.798 1.00 85.69 178 MET A CA 1
ATOM 1384 C C . MET A 1 178 ? -28.011 4.392 15.719 1.00 85.69 178 MET A C 1
ATOM 1386 O O . MET A 1 178 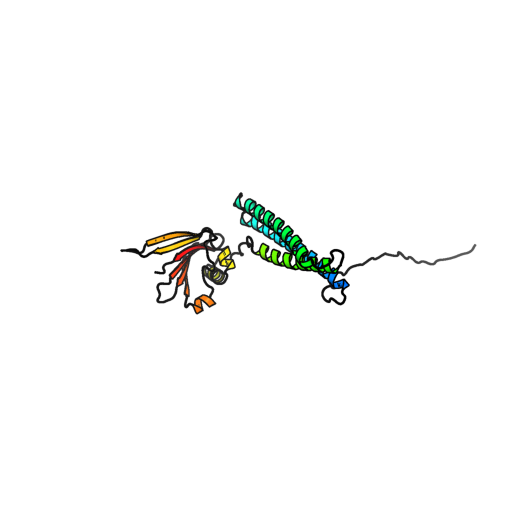? -28.326 3.234 16.004 1.00 85.69 178 MET A O 1
ATOM 1390 N N . ASN A 1 179 ? -27.643 4.750 14.491 1.00 89.38 179 ASN A N 1
ATOM 1391 C CA . ASN A 1 179 ? -27.619 3.828 13.361 1.00 89.38 179 ASN A CA 1
ATOM 1392 C C . ASN A 1 179 ? -26.238 3.203 13.200 1.00 89.38 179 ASN A C 1
ATOM 1394 O O . ASN A 1 179 ? -25.250 3.915 13.042 1.00 89.38 179 ASN A O 1
ATOM 1398 N N . LYS A 1 180 ? -26.165 1.867 13.215 1.00 90.19 180 LYS A N 1
ATOM 1399 C CA . LYS A 1 180 ? -24.911 1.119 13.054 1.00 90.19 180 LYS A CA 1
ATOM 1400 C C . LYS A 1 180 ? -24.781 0.573 11.641 1.00 90.19 180 LYS A C 1
ATOM 1402 O O . LYS A 1 180 ? -25.546 -0.296 11.232 1.00 90.19 180 LYS A O 1
ATOM 1407 N N . ASN A 1 181 ? -23.752 1.028 10.946 1.00 89.69 181 ASN A N 1
ATOM 1408 C CA . ASN A 1 181 ? -23.377 0.594 9.613 1.00 89.69 181 ASN A CA 1
ATOM 1409 C C . ASN A 1 181 ? -22.017 -0.103 9.655 1.00 89.69 181 ASN A C 1
ATOM 1411 O O . ASN A 1 181 ? -21.120 0.270 10.405 1.00 89.69 181 ASN A O 1
ATOM 1415 N N . THR A 1 182 ? -21.843 -1.123 8.824 1.00 88.62 182 THR A N 1
ATOM 1416 C CA . THR A 1 182 ? -20.549 -1.782 8.621 1.00 88.62 182 THR A CA 1
ATOM 1417 C C . THR A 1 182 ? -19.994 -1.335 7.275 1.00 88.62 182 THR A C 1
ATOM 1419 O O . THR A 1 182 ? -20.643 -1.544 6.255 1.00 88.62 182 THR A O 1
ATOM 1422 N N . LEU A 1 183 ? -18.815 -0.717 7.274 1.00 84.88 183 LEU A N 1
ATOM 1423 C CA . LEU A 1 183 ? -18.151 -0.202 6.081 1.00 84.88 183 LEU A CA 1
ATOM 1424 C C . LEU A 1 183 ? -17.127 -1.204 5.541 1.00 84.88 183 LEU A C 1
ATOM 1426 O O . LEU A 1 183 ? -16.225 -1.641 6.267 1.00 84.88 183 LEU A O 1
ATOM 1430 N N . SER A 1 184 ? -17.243 -1.527 4.254 1.00 77.19 184 SER A N 1
ATOM 1431 C CA . SER A 1 184 ? -16.212 -2.221 3.480 1.00 77.19 184 SER A CA 1
ATOM 1432 C C . SER A 1 184 ? -15.127 -1.259 2.986 1.00 77.19 184 SER A C 1
ATOM 1434 O O . SER A 1 184 ? -15.252 -0.037 3.051 1.00 77.19 184 SER A O 1
ATOM 1436 N N . ASP A 1 185 ? -14.030 -1.818 2.483 1.00 70.38 185 ASP A N 1
ATOM 1437 C CA . ASP A 1 185 ? -12.807 -1.080 2.143 1.00 70.38 185 ASP A CA 1
ATOM 1438 C C . ASP A 1 185 ? -12.995 0.061 1.134 1.00 70.38 185 ASP A C 1
ATOM 1440 O O . ASP A 1 185 ? -12.311 1.079 1.213 1.00 70.38 185 ASP A O 1
ATOM 1444 N N . ASP A 1 186 ? -13.912 -0.101 0.186 1.00 76.94 186 ASP A N 1
ATOM 1445 C CA . ASP A 1 186 ? -14.262 0.876 -0.848 1.00 76.94 186 ASP A CA 1
ATOM 1446 C C . ASP A 1 186 ? -15.085 2.062 -0.309 1.00 76.94 186 ASP A C 1
ATOM 1448 O O . ASP A 1 186 ? -15.022 3.182 -0.846 1.00 76.94 186 ASP A O 1
ATOM 1452 N N . GLN A 1 187 ? -15.813 1.826 0.787 1.00 80.06 187 GLN A N 1
ATOM 1453 C CA . GLN A 1 187 ? -16.657 2.810 1.462 1.00 80.06 187 GLN A CA 1
ATOM 1454 C C . GLN A 1 187 ? -15.856 3.697 2.426 1.00 80.06 187 GLN A C 1
ATOM 1456 O O . GLN A 1 187 ? -16.239 4.841 2.666 1.00 80.06 187 GLN A O 1
ATOM 1461 N N . ILE A 1 188 ? -14.719 3.217 2.939 1.00 84.88 188 ILE A N 1
ATOM 1462 C CA . ILE A 1 188 ? -13.864 3.974 3.862 1.00 84.88 188 ILE A CA 1
ATOM 1463 C C . ILE A 1 188 ? -13.068 5.034 3.085 1.00 84.88 188 ILE A C 1
ATOM 1465 O O . ILE A 1 188 ? -12.185 4.721 2.282 1.00 84.88 188 ILE A O 1
ATOM 1469 N N . LYS A 1 189 ? -13.351 6.316 3.343 1.00 90.12 189 LYS A N 1
ATOM 1470 C CA . LYS A 1 189 ? -12.586 7.442 2.789 1.00 90.12 189 LYS A CA 1
ATOM 1471 C C . LYS A 1 189 ? -11.534 7.905 3.791 1.00 90.12 189 LYS A C 1
ATOM 1473 O O . LYS A 1 189 ? -11.849 8.236 4.925 1.00 90.12 189 LYS A O 1
ATOM 1478 N N . PHE A 1 190 ? -10.278 7.908 3.355 1.00 86.69 190 PHE A N 1
ATOM 1479 C CA . PHE A 1 190 ? -9.147 8.394 4.142 1.00 86.69 190 PHE A CA 1
ATOM 1480 C C . PHE A 1 190 ? -8.785 9.838 3.750 1.00 86.69 190 PHE A C 1
ATOM 1482 O O . PHE A 1 190 ? -8.914 10.172 2.569 1.00 86.69 190 PHE A O 1
ATOM 1489 N N . PRO A 1 191 ? -8.242 10.649 4.679 1.00 93.75 191 PRO A N 1
ATOM 1490 C CA . PRO A 1 191 ? -7.976 10.312 6.082 1.00 93.75 191 PRO A CA 1
ATOM 1491 C C . PRO A 1 191 ? -9.263 10.280 6.924 1.00 93.75 191 PRO A C 1
ATOM 1493 O O . PRO A 1 191 ? -10.149 11.100 6.726 1.00 93.75 191 PRO A O 1
ATOM 1496 N N . LEU A 1 192 ? -9.354 9.328 7.857 1.00 95.19 192 LEU A N 1
ATOM 1497 C CA . LEU A 1 192 ? -10.439 9.265 8.843 1.00 95.19 192 LEU A CA 1
ATOM 1498 C C . LEU A 1 192 ? -10.257 10.333 9.922 1.00 95.19 192 LEU A C 1
ATOM 1500 O O . LEU A 1 192 ? -11.225 10.940 10.353 1.00 95.19 192 LEU A O 1
ATOM 1504 N N . ILE A 1 193 ? -9.009 10.575 10.329 1.00 97.56 193 ILE A N 1
ATOM 1505 C CA . ILE A 1 193 ? -8.643 11.678 11.219 1.00 97.56 193 ILE A CA 1
ATOM 1506 C C . ILE A 1 193 ? -7.743 12.631 10.422 1.00 97.56 193 ILE A C 1
ATOM 1508 O O . ILE A 1 193 ? -6.692 12.182 9.959 1.00 97.56 193 ILE A O 1
ATOM 1512 N N . PRO A 1 194 ? -8.119 13.908 10.227 1.00 96.69 194 PRO A N 1
ATOM 1513 C CA . PRO A 1 194 ? -7.266 14.877 9.538 1.00 96.69 194 PRO A CA 1
ATOM 1514 C C . PRO A 1 194 ? -5.969 15.113 10.320 1.00 96.69 194 PRO A C 1
ATOM 1516 O O . PRO A 1 194 ? -5.982 15.016 11.545 1.00 96.69 194 PRO A O 1
ATOM 1519 N N . ASP A 1 195 ? -4.873 15.442 9.631 1.00 96.44 195 ASP A N 1
ATOM 1520 C CA . ASP A 1 195 ? -3.580 15.766 10.254 1.00 96.44 195 ASP A CA 1
ATOM 1521 C C . ASP A 1 195 ? -3.632 17.052 11.099 1.00 96.44 195 ASP A C 1
ATOM 1523 O O . ASP A 1 195 ? -4.629 17.780 11.103 1.00 96.44 195 ASP A O 1
ATOM 1527 N N . ARG A 1 196 ? -2.563 17.341 11.851 1.00 96.25 196 ARG A N 1
ATOM 1528 C CA . ARG A 1 196 ? -2.516 18.506 12.743 1.00 96.25 196 ARG A CA 1
ATOM 1529 C C . ARG A 1 196 ? -2.746 19.821 12.013 1.00 96.25 196 ARG A C 1
ATOM 1531 O O . ARG A 1 196 ? -3.536 20.626 12.494 1.00 96.25 196 ARG A O 1
ATOM 1538 N N . ALA A 1 197 ? -2.081 20.034 10.880 1.00 94.62 197 ALA A N 1
ATOM 1539 C CA . ALA A 1 197 ? -2.174 21.292 10.146 1.00 94.62 197 ALA A CA 1
ATOM 1540 C C . ALA A 1 197 ? -3.617 21.554 9.694 1.00 94.62 197 ALA A C 1
ATOM 1542 O O . ALA A 1 197 ? -4.126 22.668 9.821 1.00 94.62 197 ALA A O 1
ATOM 1543 N N . ARG A 1 198 ? -4.307 20.509 9.223 1.00 95.00 198 ARG A N 1
ATOM 1544 C CA . ARG A 1 198 ? -5.712 20.596 8.831 1.00 95.00 198 ARG A CA 1
ATOM 1545 C C . ARG A 1 198 ? -6.635 20.785 10.031 1.00 95.00 198 ARG A C 1
ATOM 1547 O O . ARG A 1 198 ? -7.541 21.608 9.956 1.00 95.00 198 ARG A O 1
ATOM 1554 N N . ARG A 1 199 ? -6.396 20.074 11.139 1.00 97.38 199 ARG A N 1
ATOM 1555 C CA . ARG A 1 199 ? -7.164 20.259 12.381 1.00 97.38 199 ARG A CA 1
ATOM 1556 C C . ARG A 1 199 ? -7.064 21.694 12.887 1.00 97.38 199 ARG A C 1
ATOM 1558 O O . ARG A 1 199 ? -8.088 22.292 13.181 1.00 97.38 199 ARG A O 1
ATOM 1565 N N . GLU A 1 200 ? -5.862 22.261 12.925 1.00 96.25 200 GLU A N 1
ATOM 1566 C CA . GLU A 1 200 ? -5.638 23.649 13.341 1.00 96.25 200 GLU A CA 1
ATOM 1567 C C . GLU A 1 200 ? -6.349 24.643 12.413 1.00 96.25 200 GLU A C 1
ATOM 1569 O O . GLU A 1 200 ? -7.032 25.544 12.897 1.00 96.25 200 GLU A O 1
ATOM 1574 N N . ALA A 1 201 ? -6.260 24.445 11.093 1.00 96.88 201 ALA A N 1
ATOM 1575 C CA . ALA A 1 201 ? -6.945 25.290 10.114 1.00 96.88 201 ALA A CA 1
ATOM 1576 C C . ALA A 1 201 ? -8.480 25.248 10.247 1.00 96.88 201 ALA A C 1
ATOM 1578 O O . ALA A 1 201 ? -9.141 26.268 10.056 1.00 96.88 201 ALA A O 1
ATOM 1579 N N . ASP A 1 202 ? -9.039 24.087 10.595 1.00 95.81 202 ASP A N 1
ATOM 1580 C CA . ASP A 1 202 ? -10.485 23.875 10.724 1.00 95.81 202 ASP A CA 1
ATOM 1581 C C . ASP A 1 202 ? -11.014 24.125 12.158 1.00 95.81 202 ASP A C 1
ATOM 1583 O O . ASP A 1 202 ? -12.225 24.058 12.398 1.00 95.81 202 ASP A O 1
ATOM 1587 N N . GLY A 1 203 ? -10.131 24.442 13.116 1.00 96.56 203 GLY A N 1
ATOM 1588 C CA . GLY A 1 203 ? -10.475 24.653 14.529 1.00 96.56 203 GLY A CA 1
ATOM 1589 C C . GLY A 1 203 ? -10.839 23.369 15.284 1.00 96.56 203 GLY A C 1
ATOM 1590 O O . GLY A 1 203 ? -11.599 23.407 16.250 1.00 96.56 203 GLY A O 1
ATOM 1591 N N . LEU A 1 204 ? -10.329 22.224 14.832 1.00 97.56 204 LEU A N 1
ATOM 1592 C CA . LEU A 1 204 ? -10.577 20.908 15.412 1.00 97.56 204 LEU A CA 1
ATOM 1593 C C . LEU A 1 204 ? -9.568 20.578 16.513 1.00 97.56 204 LEU A C 1
ATOM 1595 O O . LEU A 1 204 ? -8.365 20.801 16.383 1.00 97.56 204 LEU A O 1
ATOM 1599 N N . THR A 1 205 ? -10.056 19.950 17.577 1.00 96.56 205 THR A N 1
ATOM 1600 C CA . THR A 1 205 ? -9.257 19.461 18.701 1.00 96.56 205 THR A CA 1
ATOM 1601 C C . THR A 1 205 ? -9.369 17.944 18.785 1.00 96.56 205 THR A C 1
ATOM 1603 O O . THR A 1 205 ? -10.475 17.412 18.841 1.00 96.56 205 THR A O 1
ATOM 1606 N N . LEU A 1 206 ? -8.222 17.257 18.801 1.00 98.19 206 LEU A N 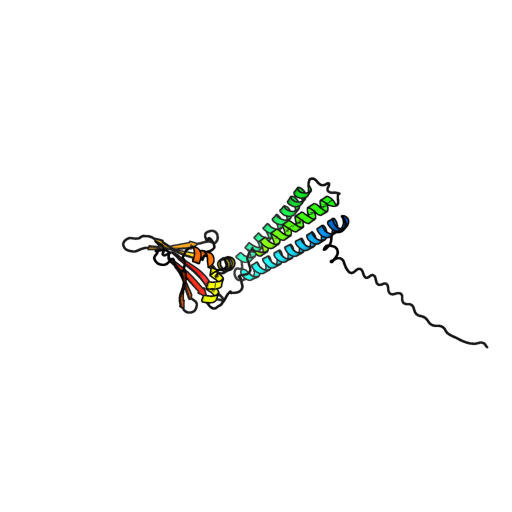1
ATOM 1607 C CA . LEU A 1 206 ? -8.126 15.807 18.985 1.00 98.19 206 LEU A CA 1
ATOM 1608 C C . LEU A 1 206 ? -7.563 15.498 20.378 1.00 98.19 206 LEU A C 1
ATOM 1610 O O . LEU A 1 206 ? -6.446 15.913 20.689 1.00 98.19 206 LEU A O 1
ATOM 1614 N N . THR A 1 207 ? -8.304 14.756 21.198 1.00 97.38 207 THR A N 1
ATOM 1615 C CA . THR A 1 207 ? -7.897 14.363 22.559 1.00 97.38 207 THR A CA 1
ATOM 1616 C C . THR A 1 207 ? -8.132 12.880 22.820 1.00 97.38 207 THR A C 1
ATOM 1618 O O . THR A 1 207 ? -8.922 12.221 22.148 1.00 97.38 207 THR A O 1
ATOM 1621 N N . VAL A 1 208 ? -7.446 12.334 23.824 1.00 97.69 208 VAL A N 1
ATOM 1622 C CA . VAL A 1 208 ? -7.783 11.022 24.389 1.00 97.69 208 VAL A CA 1
ATOM 1623 C C . VAL A 1 208 ? -8.916 11.232 25.391 1.00 97.69 208 VAL A C 1
ATOM 1625 O O . VAL A 1 208 ? -8.718 11.895 26.406 1.00 97.69 208 VAL A O 1
ATOM 1628 N N . LYS A 1 209 ? -10.102 10.690 25.099 1.00 95.88 209 LYS A N 1
ATOM 1629 C CA . LYS A 1 209 ? -11.273 10.764 25.985 1.00 95.88 209 LYS A CA 1
ATOM 1630 C C . LYS A 1 209 ? -11.154 9.768 27.131 1.00 95.88 209 LYS A C 1
ATOM 1632 O O . LYS A 1 209 ? -11.404 10.107 28.281 1.00 95.88 209 LYS A O 1
ATOM 1637 N N . GLU A 1 210 ? -10.787 8.533 26.805 1.00 95.56 210 GLU A N 1
ATOM 1638 C CA . GLU A 1 210 ? -10.715 7.442 27.769 1.00 95.56 210 GLU A CA 1
ATOM 1639 C C . GLU A 1 210 ? -9.730 6.368 27.307 1.00 95.56 210 GLU A C 1
ATOM 1641 O O . GLU A 1 210 ? -9.601 6.100 26.114 1.00 95.56 210 GLU A O 1
ATOM 1646 N N . GLN A 1 211 ? -9.065 5.719 28.260 1.00 94.75 211 GLN A N 1
ATOM 1647 C CA . GLN A 1 211 ? -8.257 4.532 28.016 1.00 94.75 211 GLN A CA 1
ATOM 1648 C C . GLN A 1 211 ? -8.419 3.549 29.176 1.00 94.75 211 GLN A C 1
ATOM 1650 O O . GLN A 1 211 ? -8.105 3.865 30.321 1.00 94.75 211 GLN A O 1
ATOM 1655 N N . GLN A 1 212 ? -8.865 2.332 28.867 1.00 92.44 212 GLN A N 1
ATOM 1656 C CA . GLN A 1 212 ? -9.024 1.239 29.822 1.00 92.44 212 GLN A CA 1
ATOM 1657 C C . GLN A 1 212 ? -8.413 -0.049 29.258 1.00 92.44 212 GLN A C 1
ATOM 1659 O O . GLN A 1 212 ? -8.952 -0.678 28.343 1.00 92.44 212 GLN A O 1
ATOM 1664 N N . GLY A 1 213 ? -7.268 -0.463 29.809 1.00 91.56 213 GLY A N 1
ATOM 1665 C CA . GLY A 1 213 ? -6.589 -1.714 29.456 1.00 91.56 213 GLY A CA 1
ATOM 1666 C C . GLY A 1 213 ? -6.224 -1.825 27.968 1.00 91.56 213 GLY A C 1
ATOM 1667 O O . GLY A 1 213 ? -5.234 -1.252 27.510 1.00 91.56 213 GLY A O 1
ATOM 1668 N N . ASN A 1 214 ? -7.013 -2.605 27.226 1.00 93.19 214 ASN A N 1
ATOM 1669 C CA . ASN A 1 214 ? -6.855 -2.837 25.785 1.00 93.19 214 ASN A CA 1
ATOM 1670 C C . ASN A 1 214 ? -7.881 -2.061 24.944 1.00 93.19 214 ASN A C 1
ATOM 1672 O O . ASN A 1 214 ? -8.091 -2.388 23.781 1.00 93.19 214 ASN A O 1
ATOM 1676 N N . THR A 1 215 ? -8.549 -1.068 25.518 1.00 96.69 215 THR A N 1
ATOM 1677 C CA . THR A 1 215 ? -9.517 -0.217 24.820 1.00 96.69 215 THR A CA 1
ATOM 1678 C C . THR A 1 215 ? -9.184 1.243 25.058 1.00 96.69 215 THR A C 1
ATOM 1680 O O . THR A 1 215 ? -8.714 1.602 26.139 1.00 96.69 215 THR A O 1
ATOM 1683 N N . ALA A 1 216 ? -9.385 2.073 24.043 1.00 98.00 216 ALA A N 1
ATOM 1684 C CA . ALA A 1 216 ? -9.198 3.508 24.151 1.00 98.00 216 ALA A CA 1
ATOM 1685 C C . ALA A 1 216 ? -10.123 4.247 23.185 1.00 98.00 216 ALA A C 1
ATOM 1687 O O . ALA A 1 216 ? -10.482 3.715 22.135 1.00 98.00 216 ALA A O 1
ATOM 1688 N N . THR A 1 217 ? -10.487 5.473 23.536 1.00 98.25 217 THR A N 1
ATOM 1689 C CA . THR A 1 217 ? -11.368 6.330 22.746 1.00 98.25 217 THR A CA 1
ATOM 1690 C C . THR A 1 217 ? -10.689 7.675 22.539 1.00 98.25 217 THR A C 1
ATOM 1692 O O . THR A 1 217 ? -10.329 8.346 23.509 1.00 98.25 217 THR A O 1
ATOM 1695 N N . ALA A 1 218 ? -10.523 8.076 21.281 1.00 98.25 218 ALA A N 1
ATOM 1696 C CA . ALA A 1 218 ? -10.117 9.429 20.919 1.00 98.25 218 ALA A CA 1
ATOM 1697 C C . ALA A 1 218 ? -11.346 10.261 20.540 1.00 98.25 218 ALA A C 1
ATOM 1699 O O . ALA A 1 218 ? -12.272 9.744 19.919 1.00 98.25 218 ALA A O 1
ATOM 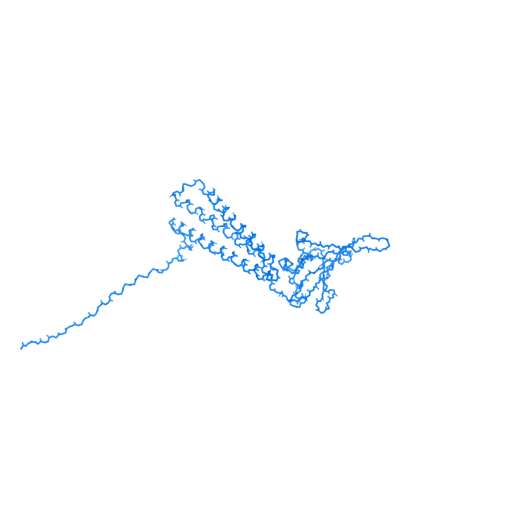1700 N N . LEU A 1 219 ? -11.340 11.536 20.904 1.00 98.00 219 LEU A N 1
ATOM 1701 C CA . LEU A 1 219 ? -12.393 12.504 20.627 1.00 98.00 219 LEU A CA 1
ATOM 1702 C C . LEU A 1 219 ? -11.848 13.557 19.667 1.00 98.00 219 LEU A C 1
ATOM 1704 O O . LEU A 1 219 ? -10.859 14.217 19.984 1.00 98.00 219 LEU A O 1
ATOM 1708 N N . LEU A 1 220 ? -12.485 13.711 18.510 1.00 98.19 220 LEU A N 1
ATOM 1709 C CA . LEU A 1 220 ? -12.263 14.828 17.600 1.00 98.19 220 LEU A CA 1
ATOM 1710 C C . LEU A 1 220 ? -13.487 15.730 17.670 1.00 98.19 220 LEU A C 1
ATOM 1712 O O . LEU A 1 220 ? -14.595 15.281 17.394 1.00 98.19 220 LEU A O 1
ATOM 1716 N N . GLN A 1 221 ? -13.291 16.991 18.018 1.00 97.31 221 GLN A N 1
ATOM 1717 C CA . GLN A 1 221 ? -14.396 17.932 18.141 1.00 97.31 221 GLN A CA 1
ATOM 1718 C C . GLN A 1 221 ? -14.008 19.311 17.642 1.00 97.31 221 GLN A C 1
ATOM 1720 O O . GLN A 1 221 ? -12.833 19.688 17.687 1.00 97.31 221 GLN A O 1
ATOM 1725 N N . LYS A 1 222 ? -15.008 20.083 17.234 1.00 97.00 222 LYS A N 1
ATOM 1726 C CA . LYS A 1 222 ? -14.875 21.527 17.083 1.00 97.00 222 LYS A CA 1
ATOM 1727 C C . LYS A 1 222 ? -15.552 22.190 18.289 1.00 97.00 222 LYS A C 1
ATOM 1729 O O . LYS A 1 222 ? -16.764 22.028 18.442 1.00 97.00 222 LYS A O 1
ATOM 1734 N N . PRO A 1 223 ? -14.796 22.880 19.164 1.00 93.69 223 PRO A N 1
ATOM 1735 C CA . PRO A 1 223 ? -15.359 23.520 20.351 1.00 93.69 223 PRO A CA 1
ATOM 1736 C C . PRO A 1 223 ? -16.557 24.415 20.016 1.00 93.69 223 PRO A C 1
ATOM 1738 O O . PRO A 1 223 ? -16.572 25.054 18.964 1.00 93.69 223 PRO A O 1
ATOM 1741 N N . ASP A 1 224 ? -17.541 24.441 20.915 1.00 90.31 224 ASP A N 1
ATOM 1742 C CA . ASP A 1 224 ? -18.767 25.247 20.810 1.00 90.31 224 ASP A CA 1
ATOM 1743 C C . ASP A 1 224 ? -19.665 24.919 19.597 1.00 90.31 224 ASP A C 1
ATOM 1745 O O . ASP A 1 224 ? -20.488 25.738 19.186 1.00 90.31 224 ASP A O 1
ATOM 1749 N N . THR A 1 225 ? -19.531 23.716 19.027 1.00 92.38 225 THR A N 1
ATOM 1750 C CA . THR A 1 225 ? -20.392 23.206 17.948 1.00 92.38 225 THR A CA 1
ATOM 1751 C C . THR A 1 225 ? -20.872 21.783 18.239 1.00 92.38 225 THR A C 1
ATOM 1753 O O . THR A 1 225 ? -20.418 21.146 19.189 1.00 92.38 225 THR A O 1
ATOM 1756 N N . ASP A 1 226 ? -21.775 21.283 17.404 1.00 88.75 226 ASP A N 1
ATOM 1757 C CA . ASP A 1 226 ? -22.232 19.890 17.366 1.00 88.75 226 ASP A CA 1
ATOM 1758 C C . ASP A 1 226 ? -21.237 18.937 16.683 1.00 88.75 226 ASP A C 1
ATOM 1760 O O . ASP A 1 226 ? -21.399 17.728 16.792 1.00 88.75 226 ASP A O 1
ATOM 1764 N N . TYR A 1 227 ? -20.177 19.432 16.035 1.00 94.12 227 TYR A N 1
ATOM 1765 C CA . TYR A 1 227 ? -19.202 18.583 15.349 1.00 94.12 227 TYR A CA 1
ATOM 1766 C C . TYR A 1 227 ? -18.383 17.753 16.345 1.00 94.12 227 TYR A C 1
ATOM 1768 O O . TYR A 1 227 ? -17.417 18.247 16.947 1.00 94.12 227 TYR A O 1
ATOM 1776 N N . VAL A 1 228 ? -18.755 16.479 16.498 1.00 95.38 228 VAL A N 1
ATOM 1777 C CA . VAL A 1 228 ? -18.181 15.563 17.486 1.00 95.38 228 VAL A CA 1
ATOM 1778 C C . VAL A 1 228 ? -18.058 14.154 16.911 1.00 95.38 228 VAL A C 1
ATOM 1780 O O . VAL A 1 228 ? -19.041 13.514 16.549 1.00 95.38 228 VAL A O 1
ATOM 1783 N N . PHE A 1 229 ? -16.832 13.636 16.914 1.00 97.25 229 PHE A N 1
ATOM 1784 C CA . PHE A 1 229 ? -16.517 12.269 16.519 1.00 97.25 229 PHE A CA 1
ATOM 1785 C C . PHE A 1 229 ? -15.772 11.534 17.628 1.00 97.25 229 PHE A C 1
ATOM 1787 O O . PHE A 1 229 ? -14.786 12.036 18.175 1.00 97.25 229 PHE A O 1
ATOM 1794 N N . GLU A 1 230 ? -16.179 10.297 17.896 1.00 97.81 230 GLU A N 1
ATOM 1795 C CA . GLU A 1 230 ? -15.448 9.372 18.758 1.00 97.81 230 GLU A CA 1
ATOM 1796 C C . GLU A 1 230 ? -14.867 8.209 17.955 1.00 97.81 230 GLU A C 1
ATOM 1798 O O . GLU A 1 230 ? -15.547 7.545 17.177 1.00 97.81 230 GLU A O 1
ATOM 1803 N N . TYR A 1 231 ? -13.584 7.942 18.175 1.00 98.25 231 TYR A N 1
ATOM 1804 C CA . TYR A 1 231 ? -12.827 6.886 17.515 1.00 98.25 231 TYR A CA 1
ATOM 1805 C C . TYR A 1 231 ? -12.448 5.841 18.554 1.00 98.25 231 TYR A C 1
ATOM 1807 O O . TYR A 1 231 ? -11.627 6.110 19.435 1.00 98.25 231 TYR A O 1
ATOM 1815 N N . ARG A 1 232 ? -13.034 4.646 18.461 1.00 97.88 232 ARG A N 1
ATOM 1816 C CA . ARG A 1 232 ? -12.796 3.558 19.411 1.00 97.88 232 ARG A CA 1
ATOM 1817 C C . ARG A 1 232 ? -11.737 2.599 18.889 1.00 97.88 232 ARG A C 1
ATOM 1819 O O . ARG A 1 232 ? -11.909 1.920 17.872 1.00 97.88 232 ARG A O 1
ATOM 1826 N N . PHE A 1 233 ? -10.666 2.486 19.657 1.00 98.06 233 PHE A N 1
ATOM 1827 C CA . PHE A 1 233 ? -9.533 1.623 19.388 1.00 98.06 233 PHE A CA 1
ATOM 1828 C C . PHE A 1 233 ? -9.521 0.420 20.322 1.00 98.06 233 PHE A C 1
ATOM 1830 O O . PHE A 1 233 ? -9.876 0.502 21.501 1.00 98.06 233 PHE A O 1
ATOM 1837 N N . VAL A 1 234 ? -9.058 -0.707 19.790 1.00 95.06 234 VAL A N 1
ATOM 1838 C CA . VAL A 1 234 ? -8.799 -1.925 20.559 1.00 95.06 234 VAL A CA 1
ATOM 1839 C C . VAL A 1 234 ? -7.350 -2.354 20.368 1.00 95.06 234 VAL A C 1
ATOM 1841 O O . VAL A 1 234 ? -6.815 -2.274 19.263 1.00 95.06 234 VAL A O 1
ATOM 1844 N N . ARG A 1 235 ? -6.697 -2.810 21.439 1.00 91.44 235 ARG A N 1
ATOM 1845 C CA . ARG A 1 235 ? -5.316 -3.295 21.413 1.00 91.44 235 ARG A CA 1
ATOM 1846 C C . ARG A 1 235 ? -5.266 -4.810 21.489 1.00 91.44 235 ARG A C 1
ATOM 1848 O O . ARG A 1 235 ? -5.653 -5.412 22.487 1.00 91.44 235 ARG A O 1
ATOM 1855 N N . GLY A 1 236 ? -4.736 -5.410 20.430 1.00 84.44 236 GLY A N 1
ATOM 1856 C CA . GLY A 1 236 ? -4.216 -6.775 20.450 1.00 84.44 236 GLY A CA 1
ATOM 1857 C C . GLY A 1 236 ? -2.701 -6.735 20.623 1.00 84.44 236 GLY A C 1
ATOM 1858 O O . GLY A 1 236 ? -2.191 -6.388 21.683 1.00 84.44 236 GLY A O 1
ATOM 1859 N N . GLN A 1 237 ? -1.981 -7.042 19.542 1.00 80.50 237 GLN A N 1
ATOM 1860 C CA . GLN A 1 237 ? -0.528 -6.824 19.445 1.00 80.50 237 GLN A CA 1
ATOM 1861 C C . GLN A 1 237 ? -0.170 -5.352 19.176 1.00 80.50 237 GLN A C 1
ATOM 1863 O O . GLN A 1 237 ? 0.933 -4.913 19.477 1.00 80.50 237 GLN A O 1
ATOM 1868 N N . CYS A 1 238 ? -1.115 -4.594 18.621 1.00 90.75 238 CYS A N 1
ATOM 1869 C CA . CYS A 1 238 ? -1.058 -3.151 18.427 1.00 90.75 238 CYS A CA 1
ATOM 1870 C C . CYS A 1 238 ? -2.479 -2.579 18.527 1.00 90.75 238 CYS A C 1
ATOM 1872 O O . CYS A 1 238 ? -3.450 -3.346 18.513 1.00 90.75 238 CYS A O 1
ATOM 1874 N N . TRP A 1 239 ? -2.596 -1.259 18.640 1.00 95.94 239 TRP A N 1
ATOM 1875 C CA . TRP A 1 239 ? -3.869 -0.551 18.553 1.00 95.94 239 TRP A CA 1
ATOM 1876 C C . TRP A 1 239 ? -4.421 -0.599 17.125 1.00 95.94 239 TRP A C 1
ATOM 1878 O O . TRP A 1 239 ? -3.681 -0.425 16.160 1.00 95.94 239 TRP A O 1
ATOM 1888 N N . VAL A 1 240 ? -5.726 -0.831 16.993 1.00 94.56 240 VAL A N 1
ATOM 1889 C CA . VAL A 1 240 ? -6.460 -0.721 15.726 1.00 94.56 240 VAL A CA 1
ATOM 1890 C C . VAL A 1 240 ? -7.775 0.019 15.939 1.00 94.56 240 VAL A C 1
ATOM 1892 O O . VAL A 1 240 ? -8.436 -0.181 16.959 1.00 94.56 240 VAL A O 1
ATOM 1895 N N . LEU A 1 241 ? -8.156 0.866 14.984 1.00 97.12 241 LEU A N 1
ATOM 1896 C CA . LEU A 1 241 ? -9.450 1.543 14.960 1.00 97.12 241 LEU A CA 1
ATOM 1897 C C . LEU A 1 241 ? -10.528 0.534 14.573 1.00 97.12 241 LEU A C 1
ATOM 1899 O O . LEU A 1 241 ? -10.453 -0.069 13.503 1.00 97.12 241 LEU A O 1
ATOM 1903 N N . ARG A 1 242 ? -11.521 0.346 15.440 1.00 94.19 242 ARG A N 1
ATOM 1904 C CA . ARG A 1 242 ? -12.596 -0.635 15.244 1.00 94.19 242 ARG A CA 1
ATOM 1905 C C . ARG A 1 242 ? -13.939 0.007 14.930 1.00 94.19 242 ARG A C 1
ATOM 1907 O O . ARG A 1 242 ? -14.756 -0.603 14.241 1.00 94.19 242 ARG A O 1
ATOM 1914 N N . GLU A 1 243 ? -14.166 1.203 15.451 1.00 96.31 243 GLU A N 1
ATOM 1915 C CA . GLU A 1 243 ? -15.449 1.883 15.346 1.00 96.31 243 GLU A CA 1
ATOM 1916 C C . GLU A 1 243 ? -15.250 3.402 15.316 1.00 96.31 243 GLU A C 1
ATOM 1918 O O . GLU A 1 243 ? -14.407 3.935 16.042 1.00 96.31 243 GLU A O 1
ATOM 1923 N N . VAL A 1 244 ? -16.015 4.071 14.456 1.00 97.38 244 VAL A N 1
ATOM 1924 C CA . VAL A 1 244 ? -16.141 5.530 14.374 1.00 97.38 244 VAL A CA 1
ATOM 1925 C C . VAL A 1 244 ? -17.580 5.882 14.705 1.00 97.38 244 VAL A C 1
ATOM 1927 O O . VAL A 1 244 ? -18.504 5.297 14.145 1.00 97.38 244 VAL A O 1
ATOM 1930 N N . MET A 1 245 ? -17.768 6.822 15.616 1.00 95.75 245 MET A N 1
ATOM 1931 C CA . MET A 1 245 ? -19.070 7.301 16.057 1.00 95.75 245 MET A CA 1
ATOM 1932 C C . MET A 1 245 ? -19.179 8.782 15.712 1.00 95.75 245 MET A C 1
ATOM 1934 O O . MET A 1 245 ? -18.379 9.578 16.198 1.00 95.75 245 MET A O 1
ATOM 1938 N N . ASP A 1 246 ? -20.138 9.121 14.860 1.00 94.44 246 ASP A N 1
ATOM 1939 C CA . ASP A 1 246 ? -20.492 10.482 14.477 1.00 94.44 246 ASP A CA 1
ATOM 1940 C C . ASP A 1 246 ? -21.684 10.947 15.321 1.00 94.44 246 ASP A C 1
ATOM 1942 O O . ASP A 1 246 ? -22.815 10.463 15.175 1.00 94.44 246 ASP A O 1
ATOM 1946 N N . TYR A 1 247 ? -21.394 11.854 16.248 1.00 91.19 247 TYR A N 1
ATOM 1947 C CA . TYR A 1 247 ? -22.379 12.505 17.106 1.00 91.19 247 TYR A CA 1
ATOM 1948 C C . TYR A 1 247 ? -22.797 13.879 16.593 1.00 91.19 247 TYR A C 1
ATOM 1950 O O . TYR A 1 247 ? -23.537 14.577 17.283 1.00 91.19 247 TYR A O 1
ATOM 1958 N N . SER A 1 248 ? -22.338 14.259 15.402 1.00 87.56 248 SER A N 1
ATOM 1959 C CA . SER A 1 248 ? -22.720 15.520 14.785 1.00 87.56 248 SER A CA 1
ATOM 1960 C C . SER A 1 248 ? -24.196 15.482 14.394 1.00 87.56 248 SER A C 1
ATOM 1962 O O . SER A 1 248 ? -24.671 14.487 13.840 1.00 87.56 248 SER A O 1
ATOM 1964 N N . LEU A 1 249 ? -24.916 16.556 14.715 1.00 77.88 249 LEU A N 1
ATOM 1965 C CA . LEU A 1 249 ? -26.339 16.748 14.421 1.00 77.88 249 LEU A CA 1
ATOM 1966 C C . LEU A 1 249 ? -26.551 17.931 13.476 1.00 77.88 249 LEU A C 1
ATOM 1968 O O . LEU A 1 249 ? -25.678 18.820 13.447 1.00 77.88 249 LEU A O 1
#

Secondary structure (DSSP, 8-state):
----------------------SSTTSS--SHHHHHHHHHHHHHHHHHHHHHHHHHHHHHHHHHTTT-TTHHHHHHHHHHHHHHHHHHHHHHHHHHHTTTS-TTSHHHHHHHHHHHHHHHHHHHHHHHHSS------S-SSHHHHHHHHHH-HHHHHHSEEEEEEEEEEE--SSS-EEEEEEE-TTT-PSPSS--HHHHHHHT-EEEEEEEETTEEEEEEE-TTSS-EEEEEEEESSSEEEEEEEE---

Sequence (249 aa):
MKILSRFSLLLLGLIMLSSAFAEDDCKEITSSTQVDHCAELAMKKADSQLNTRYHELMARLETQYKRDLQLGPAYAVKVKEAQRAWVKLRDTNCAVEAFEIEADKPAYATAVNNCITRMSQERSVELDRIAPSATACPSIDFADFLASFSERVDVQKAFVQRPLQLVTTAAGDPEPEMNKNTLSDDQIKFPLIPDRARREADGLTLTVKEQQGNTATALLQKPDTDYVFEYRFVRGQCWVLREVMDYSL